Protein AF-X0Y7B9-F1 (afdb_monomer)

Structure (mmCIF, N/CA/C/O backbone):
data_AF-X0Y7B9-F1
#
_entry.id   AF-X0Y7B9-F1
#
loop_
_atom_site.group_PDB
_atom_site.id
_atom_site.type_symbol
_atom_site.label_atom_id
_atom_site.label_alt_id
_atom_site.label_comp_id
_atom_site.label_asym_id
_atom_site.label_entity_id
_atom_site.label_seq_id
_atom_site.pdbx_PDB_ins_code
_atom_site.Cartn_x
_atom_site.Cartn_y
_atom_site.Cartn_z
_atom_site.occupancy
_atom_site.B_iso_or_equiv
_atom_site.auth_seq_id
_atom_site.auth_comp_id
_atom_site.auth_asym_id
_atom_site.auth_atom_id
_atom_site.pdbx_PDB_model_num
ATOM 1 N N . TYR A 1 1 ? -4.304 9.173 -13.950 1.00 65.75 1 TYR A N 1
ATOM 2 C CA . TYR A 1 1 ? -4.713 8.888 -15.333 1.00 65.75 1 TYR A CA 1
ATOM 3 C C . TYR A 1 1 ? -3.465 8.903 -16.187 1.00 65.75 1 TYR A C 1
ATOM 5 O O . TYR A 1 1 ? -2.589 9.720 -15.920 1.00 65.75 1 TYR A O 1
ATOM 13 N N . VAL A 1 2 ? -3.392 8.017 -17.169 1.00 64.75 2 VAL A N 1
ATOM 14 C CA . VAL A 1 2 ? -2.284 7.912 -18.114 1.00 64.75 2 VAL A CA 1
ATOM 15 C C . VAL A 1 2 ? -2.731 8.482 -19.460 1.00 64.75 2 VAL A C 1
ATOM 17 O O . VAL A 1 2 ? -3.909 8.378 -19.825 1.00 64.75 2 VAL A O 1
ATOM 20 N N . LYS A 1 3 ? -1.808 9.127 -20.176 1.00 64.69 3 LYS A N 1
ATOM 21 C CA . LYS A 1 3 ? -2.049 9.657 -21.522 1.00 64.69 3 LYS A CA 1
ATOM 22 C C . LYS A 1 3 ? -1.459 8.696 -22.552 1.00 64.69 3 LYS A C 1
ATOM 24 O O . LYS A 1 3 ? -0.249 8.491 -22.565 1.00 64.69 3 LYS A O 1
ATOM 29 N N . LEU A 1 4 ? -2.310 8.171 -23.429 1.00 67.62 4 LEU A N 1
ATOM 30 C CA . LEU A 1 4 ? -1.895 7.398 -24.600 1.00 67.62 4 LEU A CA 1
ATOM 31 C C . LEU A 1 4 ? -2.177 8.247 -25.839 1.00 67.62 4 LEU A C 1
ATOM 33 O O . LEU A 1 4 ? -3.322 8.660 -26.033 1.00 67.62 4 LEU A O 1
ATOM 37 N N . GLN A 1 5 ? -1.141 8.553 -26.628 1.00 67.62 5 GLN A N 1
ATOM 38 C CA . GLN A 1 5 ? -1.255 9.362 -27.856 1.00 67.62 5 GLN A CA 1
ATOM 39 C C . GLN A 1 5 ? -2.133 10.628 -27.692 1.00 67.62 5 GLN A C 1
ATOM 41 O O . GLN A 1 5 ? -3.019 10.917 -28.490 1.00 67.62 5 GLN A O 1
ATOM 46 N N . GLY A 1 6 ? -1.960 11.360 -26.586 1.00 63.22 6 GLY A N 1
ATOM 47 C CA . GLY A 1 6 ? -2.694 12.606 -26.315 1.00 63.22 6 GLY A CA 1
ATOM 48 C C . GLY A 1 6 ? -4.126 12.445 -25.7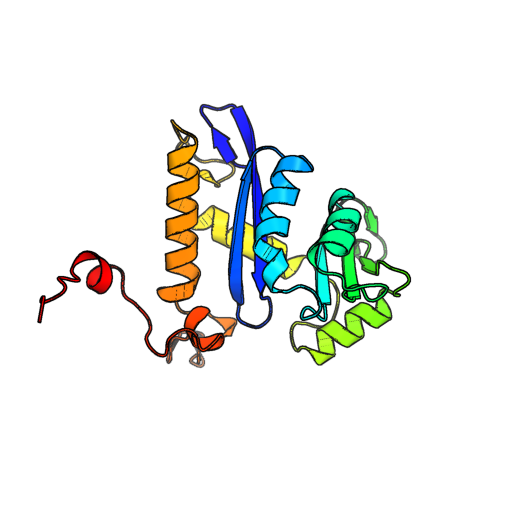78 1.00 63.22 6 GLY A C 1
ATOM 49 O O . GLY A 1 6 ? -4.682 13.415 -25.265 1.00 63.22 6 GLY A O 1
ATOM 50 N N . LYS A 1 7 ? -4.712 11.240 -25.780 1.00 63.47 7 LYS A N 1
ATOM 51 C CA . LYS A 1 7 ? -6.043 10.979 -25.200 1.00 63.47 7 LYS A CA 1
ATOM 52 C C . LYS A 1 7 ? -5.922 10.505 -23.742 1.00 63.47 7 LYS A C 1
ATOM 54 O O . LYS A 1 7 ? -5.113 9.634 -23.412 1.00 63.47 7 LYS A O 1
ATOM 59 N N . LYS A 1 8 ? -6.742 11.069 -22.842 1.00 62.84 8 LYS A N 1
ATOM 60 C CA . LYS A 1 8 ? -6.904 10.560 -21.465 1.00 62.84 8 LYS A CA 1
ATOM 61 C C . LYS A 1 8 ? -7.774 9.307 -21.526 1.00 62.84 8 LYS A C 1
ATOM 63 O O . LYS A 1 8 ? -8.983 9.434 -21.677 1.00 62.84 8 LYS A O 1
ATOM 68 N N . LYS A 1 9 ? -7.175 8.121 -21.442 1.00 65.81 9 LYS A N 1
ATOM 69 C CA . LYS A 1 9 ? -7.927 6.864 -21.610 1.00 65.81 9 LYS A CA 1
ATOM 70 C C . LYS A 1 9 ? -7.819 5.888 -20.443 1.00 65.81 9 LYS A C 1
ATOM 72 O O . LYS A 1 9 ? -8.704 5.057 -20.291 1.00 65.81 9 LYS A O 1
ATOM 77 N N . PHE A 1 10 ? -6.793 6.008 -19.597 1.00 70.69 10 PHE A N 1
ATOM 78 C CA . PHE A 1 10 ? -6.485 4.952 -18.631 1.00 70.69 10 PHE A CA 1
ATOM 79 C C . PHE A 1 10 ? -6.223 5.473 -17.217 1.00 70.69 10 PHE A C 1
ATOM 81 O O . PHE A 1 10 ? -5.761 6.597 -17.006 1.00 70.69 10 PHE A O 1
ATOM 88 N N . TYR A 1 11 ? -6.521 4.637 -16.236 1.00 75.62 11 TYR A N 1
ATOM 89 C CA . TYR A 1 11 ? -6.337 4.817 -14.806 1.00 75.62 11 TYR A CA 1
ATOM 90 C C . TYR A 1 11 ? -5.533 3.633 -14.273 1.00 75.62 11 TYR A C 1
ATOM 92 O O . TYR A 1 11 ? -5.611 2.539 -14.819 1.00 75.62 11 TYR A O 1
ATOM 100 N N . GLY A 1 12 ? -4.736 3.879 -13.235 1.00 83.06 12 GLY A N 1
ATOM 101 C CA . GLY A 1 12 ? -4.031 2.831 -12.508 1.00 83.06 12 GLY A CA 1
ATOM 102 C C . GLY A 1 12 ? -4.746 2.577 -11.191 1.00 83.06 12 GLY A C 1
ATOM 103 O O . GLY A 1 12 ? -4.935 3.516 -10.415 1.00 83.06 12 GLY A O 1
ATOM 104 N N . TRP A 1 13 ? -5.137 1.333 -10.958 1.00 90.00 13 TRP A N 1
ATOM 105 C CA . TRP A 1 13 ? -5.590 0.829 -9.670 1.00 90.00 13 TRP A CA 1
ATOM 106 C C . TRP A 1 13 ? -4.415 0.138 -8.992 1.00 90.00 13 TRP A C 1
ATOM 108 O O . TRP A 1 13 ? -3.703 -0.633 -9.631 1.00 90.00 13 TRP A O 1
ATOM 118 N N . ILE A 1 14 ? -4.191 0.432 -7.714 1.00 92.56 14 ILE A N 1
ATOM 119 C CA . ILE A 1 14 ? -3.032 -0.065 -6.970 1.00 92.56 14 ILE A CA 1
ATOM 120 C C . ILE A 1 14 ? -3.507 -0.621 -5.636 1.00 92.56 14 ILE A C 1
ATOM 122 O O . ILE A 1 14 ? -4.262 0.036 -4.919 1.00 92.56 14 ILE A O 1
ATOM 126 N N . ALA A 1 15 ? -3.023 -1.813 -5.301 1.00 95.19 15 ALA A N 1
ATOM 127 C CA . ALA A 1 15 ? -3.115 -2.378 -3.967 1.00 95.19 15 ALA A CA 1
ATOM 128 C C . ALA A 1 15 ? -1.786 -2.162 -3.241 1.00 95.19 15 ALA A C 1
ATOM 130 O O . ALA A 1 15 ? -0.719 -2.438 -3.788 1.00 95.19 15 ALA A O 1
ATOM 131 N N . TYR A 1 16 ? -1.844 -1.660 -2.012 1.00 95.25 16 TYR A N 1
ATOM 132 C CA . TYR A 1 16 ? -0.663 -1.220 -1.277 1.00 95.25 16 TYR A CA 1
ATOM 133 C C . TYR A 1 16 ? -0.756 -1.618 0.195 1.00 95.25 16 TYR A C 1
ATOM 135 O O . TYR A 1 16 ? -1.752 -1.322 0.855 1.00 95.25 16 TYR A O 1
ATOM 143 N N . ASP A 1 17 ? 0.293 -2.255 0.709 1.00 94.62 17 ASP A N 1
ATOM 144 C CA . ASP A 1 17 ? 0.483 -2.488 2.135 1.00 94.62 17 ASP A CA 1
ATOM 145 C C . ASP A 1 17 ? 1.049 -1.221 2.777 1.00 94.62 17 ASP A C 1
ATOM 147 O O . ASP A 1 17 ? 2.215 -0.858 2.609 1.00 94.62 17 ASP A O 1
ATOM 151 N N . SER A 1 18 ? 0.207 -0.535 3.540 1.00 92.25 18 SER A N 1
ATOM 152 C CA . SER A 1 18 ? 0.568 0.713 4.197 1.00 92.25 18 SER A CA 1
ATOM 153 C C . SER A 1 18 ? 1.567 0.547 5.338 1.00 92.25 18 SER A C 1
ATOM 155 O O . SER A 1 18 ? 2.272 1.515 5.636 1.00 92.25 18 SER A O 1
ATOM 157 N N . LYS A 1 19 ? 1.660 -0.633 5.960 1.00 92.31 19 LYS A N 1
ATOM 158 C CA . LYS A 1 19 ? 2.597 -0.901 7.053 1.00 92.31 19 LYS A CA 1
ATOM 159 C C . LYS A 1 19 ? 3.997 -1.129 6.495 1.00 92.31 19 LYS A C 1
ATOM 161 O O . LYS A 1 19 ? 4.905 -0.364 6.805 1.00 92.31 19 LYS A O 1
ATOM 166 N N . ASN A 1 20 ? 4.134 -2.105 5.601 1.00 94.94 20 ASN A N 1
ATOM 167 C CA . ASN A 1 20 ? 5.426 -2.492 5.020 1.00 94.94 20 ASN A CA 1
ATOM 168 C C . ASN A 1 20 ? 5.814 -1.677 3.781 1.00 94.94 20 ASN A C 1
ATOM 170 O O . ASN A 1 20 ? 6.842 -1.923 3.163 1.00 94.94 20 ASN A O 1
ATOM 174 N N . LYS A 1 21 ? 4.981 -0.708 3.393 1.00 94.75 21 LYS A N 1
ATOM 175 C CA . LYS A 1 21 ? 5.179 0.173 2.233 1.00 94.75 21 LYS A CA 1
ATOM 176 C C . LYS A 1 21 ? 5.304 -0.570 0.901 1.00 94.75 21 LYS A C 1
ATOM 178 O O . LYS A 1 21 ? 5.843 -0.019 -0.060 1.00 94.75 21 LYS A O 1
ATOM 183 N N . PHE A 1 22 ? 4.798 -1.797 0.852 1.00 96.25 22 PHE A N 1
ATOM 184 C CA . PHE A 1 22 ? 4.926 -2.715 -0.268 1.00 96.25 22 PHE A CA 1
ATOM 185 C C . PHE A 1 22 ? 3.778 -2.495 -1.244 1.00 96.25 22 PHE A C 1
ATOM 187 O O . PHE A 1 22 ? 2.606 -2.518 -0.862 1.00 96.25 22 PHE A O 1
ATOM 194 N N . ILE A 1 23 ? 4.091 -2.280 -2.517 1.00 96.31 23 ILE A N 1
ATOM 195 C CA . ILE A 1 23 ? 3.053 -2.310 -3.544 1.00 96.31 23 ILE A CA 1
ATOM 196 C C . ILE A 1 23 ? 2.736 -3.790 -3.758 1.00 96.31 23 ILE A C 1
ATOM 198 O O . ILE A 1 23 ? 3.638 -4.566 -4.036 1.00 96.31 23 ILE A O 1
ATOM 202 N N . ILE A 1 24 ? 1.482 -4.200 -3.578 1.00 96.31 24 ILE A N 1
ATOM 203 C CA . ILE A 1 24 ? 1.070 -5.612 -3.648 1.00 96.31 24 ILE A CA 1
ATOM 204 C C . ILE A 1 24 ? 0.801 -6.019 -5.092 1.00 96.31 24 ILE A C 1
ATOM 206 O O . ILE A 1 24 ? 1.187 -7.106 -5.514 1.00 96.31 24 ILE A O 1
ATOM 210 N N . ASP A 1 25 ? 0.077 -5.167 -5.814 1.00 95.25 25 ASP A N 1
ATOM 211 C CA . ASP A 1 25 ? -0.291 -5.385 -7.207 1.00 95.25 25 ASP A CA 1
ATOM 212 C C . ASP A 1 25 ? -0.817 -4.088 -7.829 1.00 95.25 25 ASP A C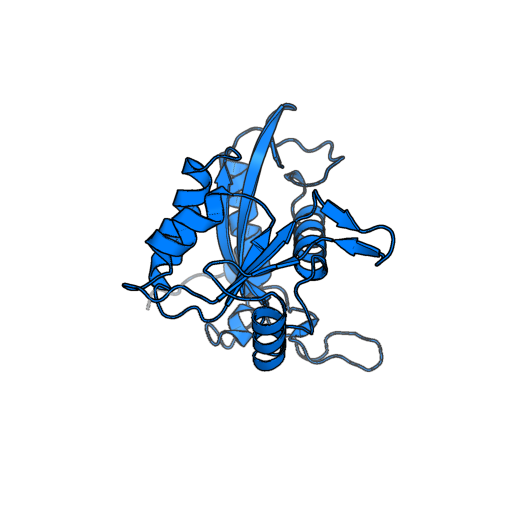 1
ATOM 214 O O . ASP A 1 25 ? -1.167 -3.134 -7.120 1.00 95.25 25 ASP A O 1
ATOM 218 N N . PHE A 1 26 ? -0.920 -4.069 -9.155 1.00 93.12 26 PHE A N 1
ATOM 219 C CA . PHE A 1 26 ? -1.549 -2.988 -9.895 1.00 93.12 26 PHE A CA 1
ATOM 220 C C . PHE A 1 26 ? -2.257 -3.499 -11.156 1.00 93.12 26 PHE A C 1
ATOM 222 O O . PHE A 1 26 ? -1.951 -4.559 -11.708 1.00 93.12 26 PHE A O 1
ATOM 229 N N . VAL A 1 27 ? -3.214 -2.704 -11.628 1.00 92.31 27 VAL A N 1
ATOM 230 C CA . VAL A 1 27 ? -3.853 -2.867 -12.937 1.00 92.31 27 VAL A CA 1
ATOM 231 C C . VAL A 1 27 ? -3.995 -1.493 -13.572 1.00 92.31 27 VAL A C 1
ATOM 233 O O . VAL A 1 27 ? -4.408 -0.537 -12.915 1.00 92.31 27 VAL A O 1
ATOM 236 N N . ILE A 1 28 ? -3.655 -1.386 -14.853 1.00 88.50 28 ILE A N 1
ATOM 237 C CA . ILE A 1 28 ? -3.902 -0.190 -15.657 1.00 88.50 28 ILE A CA 1
ATOM 238 C C . ILE A 1 28 ? -5.035 -0.524 -16.618 1.00 88.50 28 ILE A C 1
ATOM 240 O O . ILE A 1 28 ? -5.038 -1.589 -17.220 1.00 88.50 28 ILE A O 1
ATOM 244 N N . GLY A 1 29 ? -5.994 0.377 -16.776 1.00 87.00 29 GLY A N 1
ATOM 245 C CA . GLY A 1 29 ? -7.106 0.175 -17.698 1.00 87.00 29 GLY A CA 1
ATOM 246 C C . GLY A 1 29 ? -8.098 1.322 -17.637 1.00 87.00 29 GLY A C 1
ATOM 247 O O . GLY A 1 29 ? -7.789 2.398 -17.122 1.00 87.00 29 GLY A O 1
ATOM 248 N N . VAL A 1 30 ? -9.286 1.136 -18.195 1.00 86.00 30 VAL A N 1
ATOM 249 C CA . VAL A 1 30 ? -10.341 2.153 -18.114 1.00 86.00 30 VAL A CA 1
ATOM 250 C C . VAL A 1 30 ? -10.809 2.264 -16.655 1.00 86.00 30 VAL A C 1
ATOM 252 O O . VAL A 1 30 ? -10.689 1.330 -15.864 1.00 86.00 30 VAL A O 1
ATOM 255 N N . ARG A 1 31 ? -11.324 3.427 -16.238 1.00 86.56 31 ARG A N 1
ATOM 256 C CA . ARG A 1 31 ? -11.923 3.563 -14.899 1.00 86.56 31 ARG A CA 1
ATOM 257 C C . ARG A 1 31 ? -13.323 2.962 -14.888 1.00 86.56 31 ARG A C 1
ATOM 259 O O . ARG A 1 31 ? -14.307 3.696 -14.914 1.00 86.56 31 ARG A O 1
ATOM 266 N N . ASN A 1 32 ? -13.387 1.642 -14.874 1.00 90.06 32 ASN A N 1
ATOM 267 C CA . ASN A 1 32 ? -14.617 0.875 -14.790 1.00 90.06 32 ASN A CA 1
ATOM 268 C C . ASN A 1 32 ? -14.454 -0.312 -13.831 1.00 90.06 32 ASN A C 1
ATOM 270 O O . ASN A 1 32 ? -13.354 -0.611 -13.356 1.00 90.06 32 ASN A O 1
ATOM 274 N N . ASP A 1 33 ? -15.575 -0.972 -13.558 1.00 93.81 33 ASP A N 1
ATOM 275 C CA . ASP A 1 33 ? -15.627 -2.113 -12.654 1.00 93.81 33 ASP A CA 1
ATOM 276 C C . ASP A 1 33 ? -14.867 -3.326 -13.201 1.00 93.81 33 ASP A C 1
ATOM 278 O O . ASP A 1 33 ? -14.211 -4.004 -12.423 1.00 93.81 33 ASP A O 1
ATOM 282 N N . GLU A 1 34 ? -14.883 -3.564 -14.514 1.00 9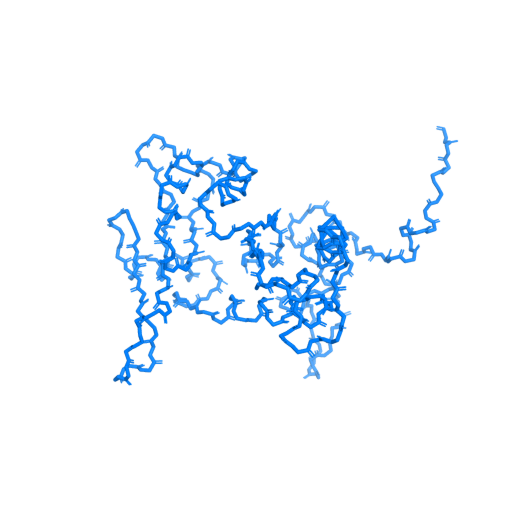3.38 34 GLU A N 1
ATOM 283 C CA . GLU A 1 34 ? -14.151 -4.672 -15.152 1.00 93.38 34 GLU A CA 1
ATOM 284 C C . GLU A 1 34 ? -12.643 -4.587 -14.877 1.00 93.38 34 GLU A C 1
ATOM 286 O O . GLU A 1 34 ? -12.018 -5.551 -14.439 1.00 93.38 34 GLU A O 1
ATOM 291 N N . THR A 1 35 ? -12.052 -3.403 -15.066 1.00 92.19 35 THR A N 1
ATOM 292 C CA . THR A 1 35 ? -10.627 -3.179 -14.782 1.00 92.19 35 THR A CA 1
ATOM 293 C C . THR A 1 35 ? -10.343 -3.311 -13.285 1.00 92.19 35 THR A C 1
ATOM 295 O O . THR A 1 35 ? -9.312 -3.851 -12.883 1.00 92.19 35 THR A O 1
ATOM 298 N N . LEU A 1 36 ? -11.244 -2.814 -12.432 1.00 93.81 36 LEU A N 1
ATOM 299 C CA . LEU A 1 36 ? -11.078 -2.922 -10.986 1.00 93.81 36 LEU A CA 1
ATOM 300 C C . LEU A 1 36 ? -11.158 -4.382 -10.513 1.00 93.81 36 LEU A C 1
ATOM 302 O O . LEU A 1 36 ? -10.392 -4.788 -9.639 1.00 93.81 36 LEU A O 1
ATOM 306 N N . GLU A 1 37 ? -12.044 -5.181 -11.103 1.00 96.31 37 GLU A N 1
ATOM 307 C CA . GLU A 1 37 ? -12.203 -6.596 -10.785 1.00 96.31 37 GLU A CA 1
ATOM 308 C C . GLU A 1 37 ? -10.917 -7.382 -11.026 1.00 96.31 37 GLU A C 1
ATOM 310 O O . GLU A 1 37 ? -10.529 -8.184 -10.178 1.00 96.31 37 GLU A O 1
ATOM 315 N N . GLN A 1 38 ? -10.199 -7.093 -12.117 1.00 96.25 38 GLN A N 1
ATOM 316 C CA . GLN A 1 38 ? -8.904 -7.717 -12.400 1.00 96.25 38 GLN A CA 1
ATOM 317 C C . GLN A 1 38 ? -7.915 -7.546 -11.240 1.00 96.25 38 GLN A C 1
ATOM 319 O O . GLN A 1 38 ? -7.189 -8.484 -10.912 1.00 96.25 38 GLN A O 1
ATOM 324 N N . LEU A 1 39 ? -7.906 -6.385 -10.570 1.00 95.94 39 LEU A N 1
ATOM 325 C CA . LEU A 1 39 ? -7.076 -6.186 -9.381 1.00 95.94 39 LEU A CA 1
ATOM 326 C C . LEU A 1 39 ? -7.548 -7.095 -8.237 1.00 95.94 39 LEU A C 1
ATOM 328 O O . LEU A 1 39 ? -6.739 -7.771 -7.605 1.00 95.94 39 LEU A O 1
ATOM 332 N N . PHE A 1 40 ? -8.854 -7.156 -7.978 1.00 96.81 40 PHE A N 1
ATOM 333 C CA . PHE A 1 40 ? -9.406 -7.964 -6.888 1.00 96.81 40 PHE A CA 1
ATOM 334 C C . PHE A 1 40 ? -9.283 -9.477 -7.101 1.00 96.81 40 PHE A C 1
ATOM 336 O O . PHE A 1 40 ? -9.073 -10.197 -6.121 1.00 96.81 40 PHE A O 1
ATOM 343 N N . ILE A 1 41 ? -9.313 -9.959 -8.347 1.00 97.25 41 ILE A N 1
ATOM 344 C CA . ILE A 1 41 ? -8.999 -11.353 -8.689 1.00 97.25 41 ILE A CA 1
ATOM 345 C C . ILE A 1 41 ? -7.603 -11.712 -8.170 1.00 97.25 41 ILE A C 1
ATOM 347 O O . ILE A 1 41 ? -7.449 -12.716 -7.471 1.00 97.25 41 ILE A O 1
ATOM 351 N N . LYS A 1 42 ? -6.600 -10.858 -8.414 1.00 96.25 42 LYS A N 1
ATOM 352 C CA . LYS A 1 42 ? -5.233 -11.064 -7.907 1.00 96.25 42 LYS A CA 1
ATOM 353 C C . LYS A 1 42 ? -5.159 -10.982 -6.378 1.00 96.25 42 LYS A C 1
ATOM 355 O O . LYS A 1 42 ? -4.405 -11.718 -5.740 1.00 96.25 42 LYS A O 1
ATOM 360 N N . LEU A 1 43 ? -5.978 -10.129 -5.758 1.00 96.81 43 LEU A N 1
ATOM 361 C CA . LEU A 1 43 ? -6.042 -9.986 -4.299 1.00 96.81 43 LEU A CA 1
ATOM 362 C C . LEU A 1 43 ? -6.805 -11.113 -3.586 1.00 96.81 43 LEU A C 1
ATOM 364 O O . LEU A 1 43 ? -6.715 -11.213 -2.361 1.00 96.81 43 LEU A O 1
ATOM 368 N N . LYS A 1 44 ? -7.490 -12.006 -4.312 1.00 96.00 44 LYS A N 1
ATOM 369 C CA . LYS A 1 44 ? -8.231 -13.149 -3.747 1.00 96.00 44 LYS A CA 1
ATOM 370 C C . LYS A 1 44 ? -7.377 -14.022 -2.818 1.00 96.00 44 LYS A C 1
ATOM 372 O O . LYS A 1 44 ? -7.898 -14.598 -1.867 1.00 96.00 44 LYS A O 1
ATOM 377 N N . ARG A 1 45 ? -6.056 -14.078 -3.020 1.00 95.19 45 ARG A N 1
ATOM 378 C CA . ARG A 1 45 ? -5.109 -14.786 -2.131 1.00 95.19 45 ARG A CA 1
ATOM 379 C C . ARG A 1 45 ? -5.097 -14.281 -0.677 1.00 95.19 45 ARG A C 1
ATOM 381 O O . ARG A 1 45 ? -4.684 -15.012 0.225 1.00 95.19 45 ARG A O 1
ATOM 388 N N . PHE A 1 46 ? -5.579 -13.060 -0.434 1.00 94.69 46 PHE A N 1
ATOM 389 C CA . PHE A 1 46 ? -5.692 -12.449 0.896 1.00 94.69 46 PHE A CA 1
ATOM 390 C C . PHE A 1 46 ? -7.075 -12.622 1.537 1.00 94.69 46 PHE A C 1
ATOM 392 O O . PHE A 1 46 ? -7.332 -12.087 2.619 1.00 94.69 46 PHE A O 1
ATOM 399 N N . ARG A 1 47 ? -7.981 -13.365 0.897 1.00 95.38 47 ARG A N 1
ATOM 400 C CA . ARG A 1 47 ? -9.345 -13.581 1.378 1.00 95.38 47 ARG A CA 1
ATOM 401 C C . ARG A 1 47 ? -9.366 -14.059 2.834 1.00 95.38 47 ARG A C 1
ATOM 403 O O . ARG A 1 47 ? -8.706 -15.031 3.188 1.00 95.38 47 ARG A O 1
ATOM 410 N N . GLY A 1 48 ? -10.109 -13.344 3.681 1.00 92.94 48 GLY A N 1
ATOM 411 C CA . GLY A 1 48 ? -10.237 -13.604 5.121 1.00 92.94 48 GLY A CA 1
ATOM 412 C C . GLY A 1 48 ? -9.013 -13.293 5.982 1.00 92.94 48 GLY A C 1
ATOM 413 O O . GLY A 1 48 ? -9.105 -13.402 7.200 1.00 92.94 48 GLY A O 1
ATOM 414 N N . LYS A 1 49 ? -7.891 -12.893 5.376 1.00 93.25 49 LYS A N 1
ATOM 415 C CA . LYS A 1 49 ? -6.642 -12.547 6.074 1.00 93.25 49 LYS A CA 1
ATOM 416 C C . LYS A 1 49 ? -6.494 -11.039 6.283 1.00 93.25 49 LYS A C 1
ATOM 418 O O . LYS A 1 49 ? -5.705 -10.601 7.114 1.00 93.25 49 LYS A O 1
ATOM 423 N N . VAL A 1 50 ? -7.252 -10.231 5.538 1.00 93.38 50 VAL A N 1
ATOM 424 C CA . VAL A 1 50 ? -7.196 -8.767 5.627 1.00 93.38 50 VAL A CA 1
ATOM 425 C C . VAL A 1 50 ? -8.043 -8.269 6.797 1.00 93.38 50 VAL A C 1
ATOM 427 O O . VAL A 1 50 ? -9.258 -8.453 6.815 1.00 93.38 50 VAL A O 1
ATOM 430 N N . LYS A 1 51 ? -7.411 -7.591 7.763 1.00 93.69 51 LYS A N 1
ATOM 431 C CA . LYS A 1 51 ? -8.110 -6.946 8.890 1.00 93.69 51 LYS A CA 1
ATOM 432 C C . LYS A 1 51 ? -8.766 -5.624 8.476 1.00 93.69 51 LYS A C 1
ATOM 434 O O . LYS A 1 51 ? -9.916 -5.372 8.835 1.00 93.69 51 LYS A O 1
ATOM 439 N N . LEU A 1 52 ? -8.030 -4.798 7.729 1.00 95.19 52 LEU A N 1
ATOM 440 C CA . LEU A 1 52 ? -8.402 -3.434 7.356 1.00 95.19 52 LEU A CA 1
ATOM 441 C C . LEU A 1 52 ? -8.179 -3.196 5.857 1.00 95.19 52 LEU A C 1
ATOM 443 O O . LEU A 1 52 ? -7.108 -3.500 5.341 1.00 95.19 52 LEU A O 1
ATOM 447 N N . VAL A 1 53 ? -9.159 -2.591 5.189 1.00 95.56 53 VAL A N 1
ATOM 448 C CA . VAL A 1 53 ? -9.031 -2.051 3.830 1.00 95.56 53 VAL A CA 1
ATOM 449 C C . VAL A 1 53 ? -9.320 -0.551 3.873 1.00 95.56 53 VAL A C 1
ATOM 451 O O . VAL A 1 53 ? -10.291 -0.122 4.490 1.00 95.56 53 VAL A O 1
ATOM 454 N N . LEU A 1 54 ? -8.488 0.257 3.219 1.00 94.38 54 LEU A N 1
ATOM 455 C CA . LEU A 1 54 ? -8.718 1.693 3.054 1.00 94.38 54 LEU A CA 1
ATOM 456 C C . LEU A 1 54 ? -8.897 1.997 1.568 1.00 94.38 54 LEU A C 1
ATOM 458 O O . LEU A 1 54 ? -8.049 1.624 0.759 1.00 94.38 54 LEU A O 1
ATOM 462 N N . ILE A 1 55 ? -9.992 2.664 1.217 1.00 93.19 55 ILE A N 1
ATOM 463 C CA . ILE A 1 55 ? -10.362 2.976 -0.169 1.00 93.19 55 ILE A CA 1
ATOM 464 C C . ILE A 1 55 ? -10.772 4.438 -0.327 1.00 93.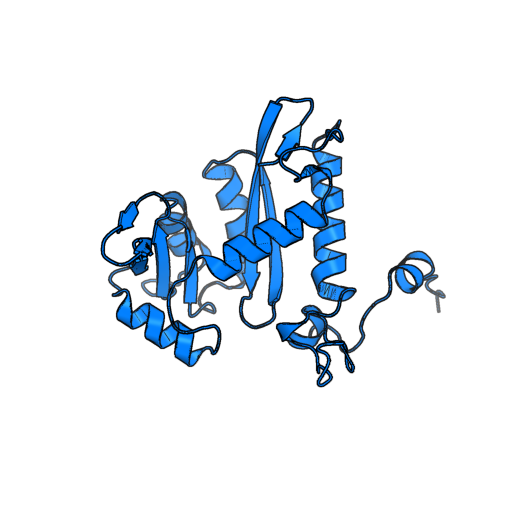19 55 ILE A C 1
ATOM 466 O O . ILE A 1 55 ? -11.100 5.127 0.644 1.00 93.19 55 ILE A O 1
ATOM 470 N N . ASP A 1 56 ? -10.777 4.911 -1.573 1.00 88.25 56 ASP A N 1
ATOM 471 C CA . ASP A 1 56 ? -11.469 6.151 -1.912 1.00 88.25 56 ASP A CA 1
ATOM 472 C C . ASP A 1 56 ? -12.986 5.927 -2.074 1.00 88.25 56 ASP A C 1
ATOM 474 O O . ASP A 1 56 ? -13.494 4.815 -1.939 1.00 88.25 56 ASP A O 1
ATOM 478 N N . GLY A 1 57 ? -13.724 7.009 -2.326 1.00 86.88 57 GLY A N 1
ATOM 479 C CA . GLY A 1 57 ? -15.183 6.997 -2.452 1.00 86.88 57 GLY A CA 1
ATOM 480 C C . GLY A 1 57 ? -15.760 6.328 -3.709 1.00 86.88 57 GLY A C 1
ATOM 481 O O . GLY A 1 57 ? -16.929 6.569 -4.005 1.00 86.88 57 GLY A O 1
ATOM 482 N N . TYR A 1 58 ? -14.997 5.551 -4.485 1.00 89.50 58 TYR A N 1
ATOM 483 C CA . TYR A 1 58 ? -15.536 4.813 -5.629 1.00 89.50 58 TYR A CA 1
ATOM 484 C C . TYR A 1 58 ? -16.452 3.661 -5.182 1.00 89.50 58 TYR A C 1
ATOM 486 O O . TYR A 1 58 ? -16.040 2.745 -4.474 1.00 89.50 58 TYR A O 1
ATOM 494 N N . GLN A 1 59 ? -17.708 3.686 -5.630 1.00 87.50 59 GLN A N 1
ATOM 495 C CA . GLN A 1 59 ? -18.748 2.756 -5.170 1.00 87.50 59 GLN A CA 1
ATOM 496 C C . GLN A 1 59 ? -18.471 1.289 -5.542 1.00 87.50 59 GLN A C 1
ATOM 498 O O . GLN A 1 59 ? -18.823 0.390 -4.780 1.00 87.50 59 GLN A O 1
ATOM 503 N N . GLY A 1 60 ? -17.779 1.036 -6.660 1.00 90.38 60 GLY A N 1
ATOM 504 C CA . GLY A 1 60 ? -17.456 -0.319 -7.122 1.00 90.38 60 GLY A CA 1
ATOM 505 C C . GLY A 1 60 ? -16.582 -1.125 -6.151 1.00 90.38 60 GLY A C 1
ATOM 506 O O . GLY A 1 60 ? -16.592 -2.352 -6.187 1.00 90.38 60 GLY A O 1
ATOM 507 N N . TYR A 1 61 ? -15.869 -0.479 -5.222 1.00 93.88 61 TYR A N 1
ATOM 508 C CA . TYR A 1 61 ? -15.060 -1.197 -4.235 1.00 93.88 61 TYR A CA 1
ATOM 509 C C . TYR A 1 61 ? -15.885 -2.100 -3.317 1.00 93.88 61 TYR A C 1
ATOM 511 O O . TYR A 1 61 ? -15.416 -3.175 -2.946 1.00 93.88 61 TYR A O 1
ATOM 519 N N . GLU A 1 62 ? -17.099 -1.690 -2.943 1.00 93.94 62 GLU A N 1
ATOM 520 C CA . GLU A 1 62 ? -17.880 -2.405 -1.932 1.00 93.94 62 GLU A CA 1
ATOM 521 C C . GLU A 1 62 ? -18.202 -3.839 -2.372 1.00 93.94 62 GLU A C 1
ATOM 523 O O . GLU A 1 62 ? -17.956 -4.795 -1.624 1.00 93.94 62 GLU A O 1
ATOM 528 N N . LYS A 1 63 ? -18.677 -4.000 -3.617 1.00 94.75 63 LYS A N 1
ATOM 529 C CA . LYS A 1 63 ? -18.992 -5.319 -4.180 1.00 94.75 63 LYS A CA 1
ATOM 530 C C . LYS A 1 63 ? -17.746 -6.203 -4.251 1.00 94.75 63 LYS A C 1
ATOM 532 O O . LYS A 1 63 ? -17.789 -7.354 -3.825 1.00 94.75 63 LYS A O 1
ATOM 537 N N . PHE A 1 64 ? -16.609 -5.663 -4.691 1.00 96.12 64 PHE A N 1
ATOM 538 C CA . PHE A 1 64 ? -15.400 -6.461 -4.882 1.00 96.12 64 PHE A CA 1
ATOM 539 C C . PHE A 1 64 ? -14.709 -6.833 -3.571 1.00 96.12 64 PHE A C 1
ATOM 541 O O . PHE A 1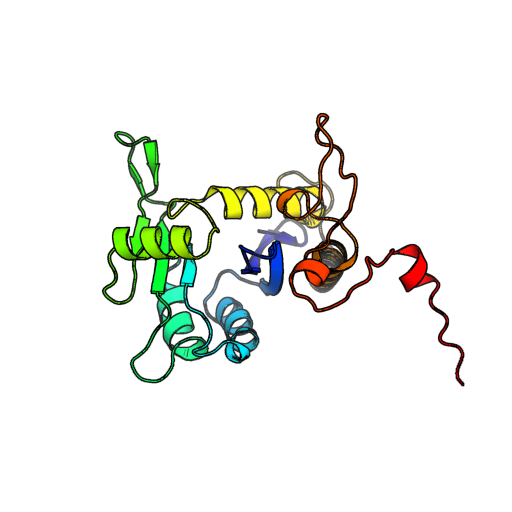 64 ? -14.262 -7.969 -3.420 1.00 96.12 64 PHE A O 1
ATOM 548 N N . ILE A 1 65 ? -14.694 -5.942 -2.577 1.00 96.19 65 ILE A N 1
ATOM 549 C CA . ILE A 1 65 ? -14.213 -6.280 -1.232 1.00 96.19 65 ILE A CA 1
ATOM 550 C C . ILE A 1 65 ? -15.048 -7.428 -0.653 1.00 96.19 65 ILE A C 1
ATOM 552 O O . ILE A 1 65 ? -14.492 -8.379 -0.097 1.00 96.19 65 ILE A O 1
ATOM 556 N N . SER A 1 66 ? -16.373 -7.373 -0.820 1.00 94.38 66 SER A N 1
ATOM 557 C CA . SER A 1 66 ? -17.271 -8.430 -0.352 1.00 94.38 66 SER A CA 1
ATOM 558 C C . SER A 1 66 ? -16.999 -9.768 -1.053 1.00 94.38 66 SER A C 1
ATOM 560 O O . SER A 1 66 ? -16.880 -10.788 -0.375 1.00 94.38 66 SER A O 1
ATOM 562 N N . SER A 1 67 ? -16.862 -9.768 -2.382 1.00 94.50 67 SER A N 1
ATOM 563 C CA . SER A 1 67 ? -16.692 -10.988 -3.185 1.00 94.50 67 SER A CA 1
ATOM 564 C C . SER A 1 67 ? -15.306 -11.625 -3.053 1.00 94.50 67 SER A C 1
ATOM 566 O O . SER A 1 67 ? -15.195 -12.848 -2.945 1.00 94.50 67 SER A O 1
ATOM 568 N N . TYR A 1 68 ? -14.246 -10.812 -3.035 1.00 96.38 68 TYR A N 1
ATOM 569 C CA . TYR A 1 68 ? -12.869 -11.295 -3.162 1.00 96.38 68 TYR A CA 1
ATOM 570 C C . TYR A 1 68 ? -12.095 -11.330 -1.842 1.00 96.38 68 TYR A C 1
ATOM 572 O O . TYR A 1 68 ? -11.243 -12.200 -1.671 1.00 96.38 68 TYR A O 1
ATOM 580 N N . LEU A 1 69 ? -12.388 -10.430 -0.895 1.00 96.12 69 LEU A N 1
ATOM 581 C CA . LEU A 1 69 ? -11.658 -10.349 0.379 1.00 96.12 69 LEU A CA 1
ATOM 582 C C . LEU A 1 69 ? -12.455 -10.889 1.575 1.00 96.12 69 LEU A C 1
ATOM 584 O O . LEU A 1 69 ? -11.853 -11.346 2.547 1.00 96.12 69 LEU A O 1
ATOM 588 N N . GLY A 1 70 ? -13.789 -10.876 1.515 1.00 92.69 70 GLY A N 1
ATOM 589 C CA . GLY A 1 70 ? -14.659 -11.414 2.564 1.00 92.69 70 GLY A CA 1
ATOM 590 C C . GLY A 1 70 ? -14.754 -12.946 2.575 1.00 92.69 70 GLY A C 1
ATOM 591 O O . GLY A 1 70 ? -14.662 -13.597 1.535 1.00 92.69 70 GLY A O 1
ATOM 592 N N . ILE A 1 71 ? -14.991 -13.543 3.749 1.00 91.31 71 ILE A N 1
ATOM 593 C CA . ILE A 1 71 ? -15.314 -14.973 3.922 1.00 91.31 71 ILE A CA 1
ATOM 594 C C . ILE A 1 71 ? -16.671 -15.107 4.607 1.00 91.31 71 ILE A C 1
ATOM 596 O O . ILE A 1 71 ? -16.857 -14.628 5.727 1.00 91.31 71 ILE A O 1
ATOM 600 N N . LYS A 1 72 ? -17.602 -15.837 3.977 1.00 84.44 72 LYS A N 1
ATOM 601 C CA . LYS A 1 72 ? -18.974 -16.026 4.480 1.00 84.44 72 LYS A CA 1
ATOM 602 C C . LYS A 1 72 ? -19.598 -14.659 4.824 1.00 84.44 72 LYS A C 1
ATOM 604 O O . LYS A 1 72 ? -19.665 -13.784 3.969 1.00 84.44 72 LYS A O 1
ATOM 609 N N . ARG A 1 73 ? -20.006 -14.452 6.082 1.00 79.94 73 ARG A N 1
ATOM 610 C CA . ARG A 1 73 ? -20.562 -13.185 6.590 1.00 79.94 73 ARG A CA 1
ATOM 611 C C . ARG A 1 73 ? -19.503 -12.206 7.125 1.00 79.94 73 ARG A C 1
ATOM 613 O O . ARG A 1 73 ? -19.853 -11.095 7.508 1.00 79.94 73 ARG A O 1
ATOM 620 N N . LYS A 1 74 ? -18.221 -12.590 7.175 1.00 88.62 74 LYS A N 1
ATOM 621 C CA . LYS A 1 74 ? -17.132 -11.744 7.686 1.00 88.62 74 LYS A CA 1
ATOM 622 C C . LYS A 1 74 ? -16.466 -10.985 6.538 1.00 88.62 74 LYS A C 1
ATOM 624 O O . LYS A 1 74 ? -15.897 -11.587 5.630 1.00 88.62 74 LYS A O 1
ATOM 629 N N . LYS A 1 75 ? -16.518 -9.657 6.609 1.00 93.12 75 LYS A N 1
ATOM 630 C CA . LYS A 1 75 ? -15.863 -8.732 5.675 1.00 93.12 75 LYS A CA 1
ATOM 631 C C . LYS A 1 75 ? -14.731 -8.003 6.406 1.00 93.12 75 LYS A C 1
ATOM 633 O O . LYS A 1 75 ? -14.862 -7.793 7.617 1.00 93.12 75 LYS A O 1
ATOM 638 N N . PRO A 1 76 ? -13.642 -7.622 5.717 1.00 95.00 76 PRO A N 1
ATOM 639 C CA . PRO A 1 76 ? -12.621 -6.784 6.332 1.00 95.00 76 PRO A CA 1
ATOM 640 C C . PRO A 1 76 ? -13.245 -5.464 6.790 1.00 95.00 76 PRO A C 1
ATOM 642 O O . PRO A 1 76 ? -14.133 -4.916 6.124 1.00 95.00 76 PRO A O 1
ATOM 645 N N . VAL A 1 77 ? -12.769 -4.928 7.915 1.00 95.88 77 VAL A N 1
ATOM 646 C CA . VAL A 1 77 ? -13.158 -3.571 8.304 1.00 95.88 77 VAL A CA 1
ATOM 647 C C . VAL A 1 77 ? -12.675 -2.635 7.208 1.00 95.88 77 VAL A C 1
ATOM 649 O O . VAL A 1 77 ? -11.532 -2.728 6.775 1.00 95.88 77 VAL A O 1
ATOM 652 N N . THR A 1 78 ? -13.558 -1.779 6.706 1.00 96.12 78 THR A N 1
ATOM 653 C CA . THR A 1 78 ? -13.247 -0.957 5.537 1.00 96.12 78 THR A CA 1
ATOM 654 C C . THR A 1 78 ? -13.496 0.505 5.850 1.00 96.12 78 THR A C 1
ATOM 656 O O . THR A 1 78 ? -14.603 0.863 6.244 1.00 96.12 78 THR A O 1
ATOM 659 N N . GLY A 1 79 ? -12.461 1.326 5.689 1.00 94.88 79 GLY A N 1
ATOM 660 C CA . GLY A 1 79 ? -12.519 2.778 5.791 1.00 94.88 79 GLY A CA 1
ATOM 661 C C . GLY A 1 79 ? -12.576 3.426 4.420 1.00 94.88 79 GLY A C 1
ATOM 662 O O . GLY A 1 79 ? -11.827 3.051 3.519 1.00 94.88 79 GLY A O 1
ATOM 663 N N . VAL A 1 80 ? -13.438 4.423 4.277 1.00 93.56 80 VAL A N 1
ATOM 664 C CA . VAL A 1 80 ? -13.616 5.184 3.043 1.00 93.56 80 VAL A CA 1
ATOM 665 C C . VAL A 1 80 ? -13.245 6.627 3.289 1.00 93.56 80 VAL A C 1
ATOM 667 O O . VAL A 1 80 ? -13.668 7.226 4.281 1.00 93.56 80 VAL A O 1
ATOM 670 N N . ILE A 1 81 ? -12.517 7.203 2.337 1.00 90.31 81 ILE A N 1
ATOM 671 C CA . ILE A 1 81 ? -12.354 8.646 2.230 1.00 90.31 81 ILE A CA 1
ATOM 672 C C . ILE A 1 81 ? -13.042 9.180 0.978 1.00 90.31 81 ILE A C 1
ATOM 674 O O . ILE A 1 81 ? -12.669 8.875 -0.157 1.00 90.31 81 ILE A O 1
ATOM 678 N N . ASN A 1 82 ? -14.058 10.015 1.179 1.00 88.81 82 ASN A N 1
ATOM 679 C CA . ASN A 1 82 ? -14.802 10.610 0.085 1.00 88.81 82 ASN A CA 1
ATOM 680 C C . ASN A 1 82 ? -14.259 12.004 -0.253 1.00 88.81 82 ASN A C 1
ATOM 682 O O . ASN A 1 82 ? -14.641 13.016 0.335 1.00 88.81 82 ASN A O 1
ATOM 686 N N . LYS A 1 83 ? -13.390 12.046 -1.267 1.00 83.06 83 LYS A N 1
ATOM 687 C CA . LYS A 1 83 ? -12.770 13.280 -1.768 1.00 83.06 83 LYS A CA 1
ATOM 688 C C . LYS A 1 83 ? -13.752 14.258 -2.420 1.00 83.06 83 LYS A C 1
ATOM 690 O O . LYS A 1 83 ? -13.407 15.424 -2.567 1.00 83.06 83 LYS A O 1
ATOM 695 N N . SER A 1 84 ? -14.954 13.824 -2.811 1.00 84.25 84 SER A N 1
ATOM 696 C CA . SER A 1 84 ? -15.959 14.734 -3.378 1.00 84.25 84 SER A CA 1
ATOM 697 C C . SER A 1 84 ? -16.732 15.503 -2.306 1.00 84.25 84 SER A C 1
ATOM 699 O O . SER A 1 84 ? -17.455 16.441 -2.629 1.00 84.25 84 SER A O 1
ATOM 701 N N . ARG A 1 85 ? -16.589 15.127 -1.028 1.00 86.62 85 ARG A N 1
ATOM 702 C CA . ARG A 1 85 ? -17.260 15.771 0.103 1.00 86.62 85 ARG A CA 1
ATOM 703 C C . ARG A 1 85 ? -16.226 16.342 1.064 1.00 86.62 85 ARG A C 1
ATOM 705 O O . ARG A 1 85 ? -15.718 15.643 1.937 1.00 86.62 85 ARG A O 1
ATOM 712 N N . PHE A 1 86 ? -15.921 17.625 0.899 1.00 86.69 86 PHE A N 1
ATOM 713 C CA . PHE A 1 86 ? -15.040 18.367 1.797 1.00 86.69 86 PHE A CA 1
ATOM 714 C C . PHE A 1 86 ? -15.857 19.208 2.778 1.00 86.69 86 PHE A C 1
ATOM 716 O O . PHE A 1 86 ? -16.686 20.021 2.369 1.00 86.69 86 PHE A O 1
ATOM 723 N N . ASN A 1 87 ? -15.610 19.037 4.074 1.00 85.88 87 ASN A N 1
ATOM 724 C CA . ASN A 1 87 ? -16.223 19.859 5.104 1.00 85.88 87 ASN A CA 1
ATOM 725 C C . ASN A 1 87 ? -15.307 21.047 5.423 1.00 85.88 87 ASN A C 1
ATOM 727 O O . ASN A 1 87 ? -14.300 20.900 6.121 1.00 85.88 87 ASN A O 1
ATOM 731 N N . LYS A 1 88 ? -15.700 22.233 4.938 1.00 87.44 88 LYS A N 1
ATOM 732 C CA . LYS A 1 88 ? -14.969 23.495 5.132 1.00 87.44 88 LYS A CA 1
ATOM 733 C C . LYS A 1 88 ? -14.813 23.890 6.603 1.00 87.44 88 LYS A C 1
ATOM 735 O O . LYS A 1 88 ? -13.781 24.442 6.950 1.00 87.44 88 LYS A O 1
ATOM 740 N N . LYS A 1 89 ? -15.788 23.577 7.467 1.00 85.94 89 LYS A N 1
ATOM 741 C CA . LYS A 1 89 ? -15.738 23.927 8.900 1.00 85.94 89 LYS A CA 1
ATOM 742 C C . LYS A 1 89 ? -14.662 23.137 9.638 1.00 85.94 89 LYS A C 1
ATOM 744 O O . LYS A 1 89 ? -13.962 23.676 10.479 1.00 85.94 89 LYS A O 1
ATOM 749 N N . THR A 1 90 ? -14.526 21.854 9.310 1.00 82.38 90 THR A N 1
ATOM 750 C CA . THR A 1 90 ? -13.530 20.971 9.936 1.00 82.38 90 THR A CA 1
ATOM 751 C C . THR A 1 90 ? -12.197 20.930 9.187 1.00 82.38 90 THR A C 1
ATOM 753 O O . THR A 1 90 ? -11.257 20.307 9.669 1.00 82.38 90 THR A O 1
ATOM 756 N N . GLY A 1 91 ? -12.127 21.506 7.981 1.00 83.69 91 GLY A N 1
ATOM 757 C CA . GLY A 1 91 ? -10.954 21.438 7.105 1.00 83.69 91 GLY A CA 1
ATOM 758 C C . GLY A 1 91 ? -10.598 20.020 6.636 1.00 83.69 91 GLY A C 1
ATOM 759 O O . GLY A 1 91 ? -9.433 19.738 6.370 1.00 83.69 91 GLY A O 1
ATOM 760 N N . ARG A 1 92 ? -11.568 19.095 6.581 1.00 84.19 92 ARG A N 1
ATOM 761 C CA . ARG A 1 92 ? -11.331 17.658 6.343 1.00 84.19 92 ARG A CA 1
ATOM 762 C C . ARG A 1 92 ? -12.310 17.077 5.326 1.00 84.19 92 ARG A C 1
ATOM 764 O O . ARG A 1 92 ? -13.452 17.524 5.213 1.00 84.19 92 ARG A O 1
ATOM 771 N N . PHE A 1 93 ? -11.863 16.054 4.601 1.00 87.75 93 PHE A N 1
ATOM 772 C CA . PHE A 1 93 ? -12.739 15.235 3.762 1.00 87.75 93 PHE A CA 1
ATOM 773 C C . PHE A 1 93 ? -13.623 14.329 4.616 1.00 87.75 93 PHE A C 1
ATOM 775 O O . PHE A 1 93 ? -13.242 13.931 5.715 1.00 87.75 93 PHE A O 1
ATOM 782 N N . TYR A 1 94 ? -14.798 13.991 4.092 1.00 89.00 94 TYR A N 1
ATOM 783 C CA . TYR A 1 94 ? -15.712 13.078 4.757 1.00 89.00 94 TYR A CA 1
ATOM 784 C C . TYR A 1 94 ? -15.133 11.659 4.775 1.00 89.00 94 TYR A C 1
ATOM 786 O O . TYR A 1 94 ? -14.740 11.124 3.733 1.00 89.00 94 TYR A O 1
ATOM 794 N N . THR A 1 95 ? -15.108 11.050 5.957 1.00 91.44 95 THR A N 1
ATOM 795 C CA . THR A 1 95 ? -14.634 9.683 6.173 1.00 91.44 95 THR A CA 1
ATOM 796 C C . THR A 1 95 ? -15.694 8.863 6.892 1.00 91.44 95 THR A C 1
ATOM 798 O O . THR A 1 95 ? -16.439 9.372 7.730 1.00 91.44 95 THR A O 1
ATOM 801 N N . TYR A 1 96 ? -15.802 7.589 6.532 1.00 91.75 96 TYR A N 1
ATOM 802 C CA . TYR A 1 96 ? -16.780 6.673 7.118 1.00 9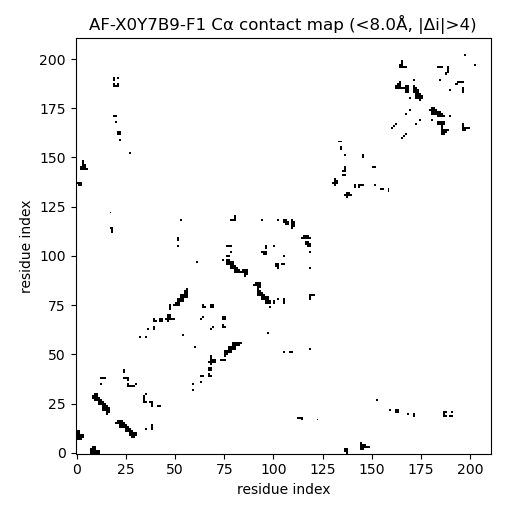1.75 96 TYR A CA 1
ATOM 803 C C . TYR A 1 96 ? -16.319 5.224 6.980 1.00 91.75 96 TYR A C 1
ATOM 805 O O . TYR A 1 96 ? -15.412 4.922 6.205 1.00 91.75 96 TYR A O 1
ATOM 813 N N . GLY A 1 97 ? -16.929 4.327 7.753 1.00 93.75 97 GLY A N 1
ATOM 814 C CA . GLY A 1 97 ? -16.731 2.890 7.600 1.00 93.75 97 GLY A CA 1
ATOM 815 C C . GLY A 1 97 ? -17.818 2.261 6.726 1.00 93.75 97 GLY A C 1
ATOM 816 O O . GLY A 1 97 ? -18.949 2.744 6.688 1.00 93.75 97 GLY A O 1
ATOM 817 N N . LEU A 1 98 ? -17.478 1.179 6.027 1.00 93.50 98 LEU A N 1
ATOM 818 C CA . LEU A 1 98 ? -18.446 0.330 5.320 1.00 93.50 98 LEU A CA 1
ATOM 819 C C . LEU A 1 98 ? -18.857 -0.880 6.162 1.00 93.50 98 LEU A C 1
ATOM 821 O O . LEU A 1 98 ? -18.290 -1.154 7.222 1.00 93.50 98 LEU A O 1
ATOM 825 N N . PHE A 1 99 ? -19.843 -1.627 5.658 1.00 92.38 99 PHE A N 1
ATOM 826 C CA . PHE A 1 99 ? -20.298 -2.899 6.230 1.00 92.38 99 PHE A CA 1
ATOM 827 C C . PHE A 1 99 ? -20.736 -2.784 7.698 1.00 92.38 99 PHE A C 1
ATOM 829 O O . PHE A 1 99 ? -20.403 -3.627 8.534 1.00 92.38 99 PHE A O 1
ATOM 836 N N . GLY A 1 100 ? -21.464 -1.708 8.014 1.00 89.12 100 GLY A N 1
ATOM 837 C CA . GLY A 1 100 ? -21.990 -1.449 9.356 1.00 89.12 100 GLY A CA 1
ATOM 838 C C . GLY A 1 100 ? -20.923 -1.065 10.387 1.00 89.12 100 GLY A C 1
ATOM 839 O O . GLY A 1 100 ? -21.163 -1.186 11.586 1.00 89.12 100 GLY A O 1
ATOM 840 N N . LYS A 1 101 ? -19.727 -0.640 9.957 1.00 92.62 101 LYS A N 1
ATOM 841 C CA . LYS A 1 101 ? -18.668 -0.159 10.855 1.00 92.62 101 LYS A CA 1
ATOM 842 C C . LYS A 1 101 ? -18.663 1.363 10.932 1.00 92.62 101 LYS A C 1
ATOM 844 O O . LYS A 1 101 ? -18.757 2.050 9.922 1.00 92.62 101 LYS A O 1
ATOM 849 N N . SER A 1 102 ? -18.514 1.890 12.145 1.00 92.31 102 SER A N 1
ATOM 850 C CA . SER A 1 102 ? -18.352 3.330 12.356 1.00 92.31 102 SER A CA 1
ATOM 851 C C . SER A 1 102 ? -16.949 3.791 11.946 1.00 92.31 102 SER A C 1
ATOM 853 O O . SER A 1 102 ? -15.992 3.019 12.043 1.00 92.31 102 SER A O 1
ATOM 855 N N . GLY A 1 103 ? -16.799 5.065 11.568 1.00 89.50 103 GLY A N 1
ATOM 856 C CA . GLY A 1 103 ? -15.479 5.660 11.312 1.00 89.50 103 GLY A CA 1
ATOM 857 C C . GLY A 1 103 ? -14.533 5.548 12.517 1.00 89.50 103 GLY A C 1
ATOM 858 O O . GLY A 1 103 ? -13.380 5.167 12.353 1.00 89.50 103 GLY A O 1
ATOM 859 N N . LYS A 1 104 ? -15.048 5.724 13.745 1.00 90.88 104 LYS A N 1
ATOM 860 C CA . LYS A 1 104 ? -14.271 5.558 14.990 1.00 90.88 104 LYS A CA 1
ATOM 861 C C . LYS A 1 104 ? -13.692 4.147 15.140 1.00 90.88 104 LYS A C 1
ATOM 863 O O . LYS A 1 104 ? -12.562 3.980 15.587 1.00 90.88 104 LYS A O 1
ATOM 868 N N . THR A 1 105 ? -14.459 3.123 14.758 1.00 93.88 105 THR A N 1
ATOM 869 C CA . THR A 1 105 ? -13.989 1.728 14.767 1.00 93.88 105 THR A CA 1
ATOM 870 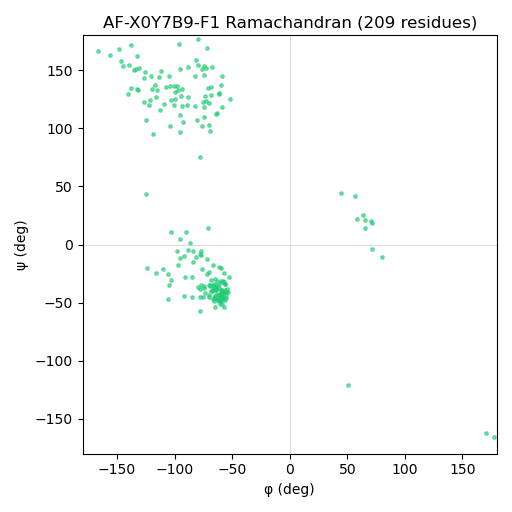C C . THR A 1 105 ? -12.835 1.530 13.790 1.00 93.88 105 THR A C 1
ATOM 872 O O . THR A 1 105 ? -11.886 0.815 14.101 1.00 93.88 105 THR A O 1
ATOM 875 N N . VAL A 1 106 ? -12.908 2.165 12.617 1.00 94.50 106 VAL A N 1
ATOM 876 C CA . VAL A 1 106 ? -11.831 2.121 11.627 1.00 94.50 106 VAL A CA 1
ATOM 877 C C . VAL A 1 106 ? -10.580 2.814 12.167 1.00 94.50 106 VAL A C 1
ATOM 879 O O . VAL A 1 106 ? -9.511 2.211 12.140 1.00 94.50 106 VAL A O 1
ATOM 882 N N . ASP A 1 107 ? -10.712 4.026 12.712 1.00 93.69 107 ASP A N 1
ATOM 883 C CA . ASP A 1 107 ? -9.591 4.795 13.269 1.00 93.69 107 ASP A CA 1
ATOM 884 C C . ASP A 1 107 ? -8.868 4.028 14.386 1.00 93.69 107 ASP A C 1
ATOM 886 O O . ASP A 1 107 ? -7.638 3.964 14.398 1.00 93.69 107 ASP A O 1
ATOM 890 N N . LYS A 1 108 ? -9.616 3.348 15.267 1.00 94.94 108 LYS A N 1
ATOM 891 C CA . LYS A 1 108 ? -9.034 2.480 16.301 1.00 94.94 108 LYS A CA 1
ATOM 892 C C . LYS A 1 108 ? -8.163 1.375 15.694 1.00 94.94 108 LYS A C 1
ATOM 894 O O . LYS A 1 108 ? -7.049 1.149 16.150 1.00 94.94 108 LYS A O 1
ATOM 899 N N . ILE A 1 109 ? -8.636 0.711 14.638 1.00 94.56 109 ILE A N 1
ATOM 900 C CA . ILE A 1 109 ? -7.871 -0.354 13.973 1.00 94.56 109 ILE A CA 1
ATOM 901 C C . ILE A 1 109 ? -6.644 0.211 13.245 1.00 94.56 109 ILE A C 1
ATOM 903 O O . ILE A 1 109 ? -5.604 -0.443 13.226 1.00 94.56 109 ILE A O 1
ATOM 907 N N . ILE A 1 110 ? -6.734 1.415 12.668 1.00 93.75 110 ILE A N 1
ATOM 908 C CA . ILE A 1 110 ? -5.578 2.097 12.061 1.00 93.75 110 ILE A CA 1
ATOM 909 C C . ILE A 1 110 ? -4.478 2.318 13.112 1.00 93.75 110 ILE A C 1
ATOM 911 O O . ILE A 1 110 ? -3.310 2.036 12.829 1.00 93.75 110 ILE A O 1
ATOM 915 N N . GLN A 1 111 ? -4.859 2.766 14.313 1.00 94.50 111 GLN A N 1
ATOM 916 C CA . GLN A 1 111 ? -3.944 2.974 15.439 1.00 94.50 111 GLN A CA 1
ATOM 917 C C . GLN A 1 111 ? -3.355 1.656 15.949 1.00 94.50 111 GLN A C 1
ATOM 919 O O . GLN A 1 111 ? -2.140 1.553 16.078 1.00 94.50 111 GLN A O 1
ATOM 924 N N . GLU A 1 112 ? -4.183 0.623 16.152 1.00 94.56 112 GLU A N 1
ATOM 925 C CA . GLU A 1 112 ? -3.729 -0.723 16.550 1.00 94.56 112 GLU A CA 1
ATOM 926 C C . GLU A 1 112 ? -2.701 -1.311 15.572 1.00 94.56 112 GLU A C 1
ATOM 928 O O . GLU A 1 112 ? -1.807 -2.053 15.970 1.00 94.56 112 GLU A O 1
ATOM 933 N N . LEU A 1 113 ? -2.831 -1.006 14.279 1.00 91.25 113 LEU A N 1
ATOM 934 C CA . LEU A 1 113 ? -1.907 -1.474 13.247 1.00 91.25 113 LEU A CA 1
ATOM 935 C C . LEU A 1 113 ? -0.652 -0.596 13.105 1.00 91.25 113 LEU A C 1
ATOM 937 O O . LEU A 1 113 ? 0.235 -0.951 12.326 1.00 91.25 113 LEU A O 1
ATOM 941 N N . GLY A 1 114 ? -0.571 0.535 13.815 1.00 90.12 114 GLY A N 1
ATOM 942 C CA . GLY A 1 114 ? 0.547 1.480 13.732 1.00 90.12 114 GLY A CA 1
ATOM 943 C C . GLY A 1 114 ? 0.675 2.172 12.371 1.00 90.12 114 GLY A C 1
ATOM 944 O O . GLY A 1 114 ? 1.752 2.635 12.007 1.00 90.12 114 GLY A O 1
ATOM 945 N N . ILE A 1 115 ? -0.404 2.217 11.581 1.00 88.38 115 ILE A N 1
ATOM 946 C CA . ILE A 1 115 ? -0.390 2.770 10.214 1.00 88.38 115 ILE A CA 1
ATOM 947 C C . ILE A 1 115 ? -0.582 4.295 10.234 1.00 88.38 115 ILE A C 1
ATOM 949 O O . ILE A 1 115 ? -0.134 4.999 9.326 1.00 88.38 115 ILE A O 1
ATOM 953 N N . GLY A 1 116 ? -1.266 4.806 11.257 1.00 88.12 116 GLY A N 1
ATOM 954 C CA . GLY A 1 116 ? -1.595 6.215 11.426 1.00 88.12 116 GLY A CA 1
ATOM 955 C C . GLY A 1 116 ? -2.573 6.418 12.580 1.00 88.12 116 GLY A C 1
ATOM 956 O O . GLY A 1 116 ? -2.758 5.534 13.412 1.00 88.12 116 GLY A O 1
ATOM 957 N N . THR A 1 117 ? -3.223 7.577 12.617 1.00 87.88 117 THR A N 1
ATOM 958 C CA . THR A 1 117 ? -4.197 7.913 13.668 1.00 87.88 117 THR A CA 1
ATOM 959 C C . THR A 1 117 ? -5.641 7.830 13.193 1.00 87.88 117 THR A C 1
ATOM 961 O O . THR A 1 117 ? -6.514 7.447 13.970 1.00 87.88 117 THR A O 1
ATOM 964 N N . THR A 1 118 ? -5.896 8.189 11.933 1.00 89.88 118 THR A N 1
ATOM 965 C CA . THR A 1 118 ? -7.238 8.264 11.347 1.00 89.88 118 THR A CA 1
ATOM 966 C C . THR A 1 118 ? -7.231 7.933 9.855 1.00 89.88 118 THR A C 1
ATOM 968 O O . THR A 1 118 ? -6.175 7.881 9.213 1.00 89.88 118 THR A O 1
ATOM 971 N N . ILE A 1 119 ? -8.418 7.729 9.277 1.00 85.12 119 ILE A N 1
ATOM 972 C CA . ILE A 1 119 ? -8.597 7.660 7.820 1.00 85.12 119 ILE A CA 1
ATOM 973 C C . ILE A 1 119 ? -8.122 8.984 7.188 1.00 85.12 119 ILE A C 1
ATOM 975 O O . ILE A 1 119 ? -8.688 10.046 7.442 1.00 85.12 119 ILE A O 1
ATOM 979 N N . SER A 1 120 ? -7.105 8.923 6.323 1.00 84.12 120 SER A N 1
ATOM 980 C CA . SER A 1 120 ? -6.476 10.101 5.708 1.00 84.12 120 SER A CA 1
ATOM 981 C C . SER A 1 120 ? -6.131 9.881 4.233 1.00 84.12 120 SER A C 1
ATOM 983 O O . SER A 1 120 ? -5.898 8.754 3.792 1.00 84.12 120 SER A O 1
ATOM 985 N N . THR A 1 121 ? -6.068 10.970 3.457 1.00 80.62 121 THR A N 1
ATOM 986 C CA . THR A 1 121 ? -5.631 10.949 2.052 1.00 80.62 121 THR A CA 1
ATOM 987 C C . THR A 1 121 ? -4.117 11.003 1.889 1.00 80.62 121 THR A C 1
ATOM 989 O O . THR A 1 121 ? -3.639 10.696 0.797 1.00 80.62 121 THR A O 1
ATOM 992 N N . ALA A 1 122 ? -3.367 11.366 2.936 1.00 83.12 122 ALA A N 1
ATOM 993 C CA . ALA A 1 122 ? -1.948 11.709 2.834 1.00 83.12 122 ALA A CA 1
ATOM 994 C C . ALA A 1 122 ? -1.118 10.598 2.176 1.00 83.12 122 ALA A C 1
ATOM 996 O O . ALA A 1 122 ? -0.326 10.861 1.274 1.00 83.12 122 ALA A O 1
ATOM 997 N N . LEU A 1 123 ? -1.354 9.336 2.556 1.00 84.06 123 LEU A N 1
ATOM 998 C CA . LEU A 1 123 ? -0.664 8.195 1.952 1.00 84.06 123 LEU A CA 1
ATOM 999 C C . LEU A 1 123 ? -0.963 8.074 0.453 1.00 84.06 123 LEU A C 1
ATOM 1001 O O . LEU A 1 123 ? -0.046 7.930 -0.349 1.00 84.06 123 LEU A O 1
ATOM 1005 N N . ILE A 1 124 ? -2.241 8.155 0.074 1.00 81.50 124 ILE A N 1
ATOM 1006 C CA . ILE A 1 124 ? -2.682 8.038 -1.321 1.00 81.50 124 ILE A CA 1
ATOM 1007 C C . ILE A 1 124 ? -2.128 9.201 -2.152 1.00 81.50 124 ILE A C 1
ATOM 1009 O O . ILE A 1 124 ? -1.762 9.024 -3.312 1.00 81.50 124 ILE A O 1
ATOM 1013 N N . GLU A 1 125 ? -2.077 10.406 -1.592 1.00 83.19 125 GLU A N 1
ATOM 1014 C CA . GLU A 1 125 ? -1.557 11.597 -2.267 1.00 83.19 125 GLU A CA 1
ATOM 1015 C C . GLU A 1 125 ? -0.046 11.534 -2.460 1.00 83.19 125 GLU A C 1
ATOM 1017 O O . GLU A 1 125 ? 0.423 11.754 -3.580 1.00 83.19 125 GLU A O 1
ATOM 1022 N N . ASN A 1 126 ? 0.687 11.132 -1.422 1.00 85.44 126 ASN A N 1
ATOM 1023 C CA . ASN A 1 126 ? 2.124 10.904 -1.493 1.00 85.44 126 ASN A CA 1
ATOM 1024 C C . ASN A 1 126 ? 2.451 9.804 -2.502 1.00 85.44 126 ASN A C 1
ATOM 1026 O O . ASN A 1 126 ? 3.265 10.029 -3.392 1.00 85.44 126 ASN A O 1
ATOM 1030 N N . LEU A 1 127 ? 1.764 8.657 -2.446 1.00 85.38 127 LEU A N 1
ATOM 1031 C CA . LEU A 1 127 ? 1.962 7.556 -3.393 1.00 85.38 127 LEU A CA 1
ATOM 1032 C C . LEU A 1 127 ? 1.692 8.005 -4.835 1.00 85.38 127 LEU A C 1
ATOM 1034 O O . LEU A 1 127 ? 2.508 7.773 -5.725 1.00 85.38 127 LEU A O 1
ATOM 1038 N N . ASN A 1 128 ? 0.589 8.722 -5.067 1.00 83.31 128 ASN A N 1
ATOM 1039 C CA . ASN A 1 128 ? 0.304 9.292 -6.381 1.00 83.31 128 ASN A CA 1
ATOM 1040 C C . ASN A 1 128 ? 1.378 10.292 -6.825 1.00 83.31 128 ASN A C 1
ATOM 1042 O O . ASN A 1 128 ? 1.662 10.372 -8.017 1.00 83.31 128 ASN A O 1
ATOM 1046 N N . SER A 1 129 ? 1.940 11.105 -5.925 1.00 83.62 129 SER A N 1
ATOM 1047 C CA . SER A 1 129 ? 3.056 11.995 -6.269 1.00 83.62 129 SER A CA 1
ATOM 1048 C C . SER A 1 129 ? 4.297 11.198 -6.643 1.00 83.62 129 SER A C 1
ATOM 1050 O O . SER A 1 129 ? 4.773 11.338 -7.763 1.00 83.62 129 SER A O 1
ATOM 1052 N N . PHE A 1 130 ? 4.734 10.276 -5.784 1.00 83.56 130 PHE A N 1
ATOM 1053 C CA . PHE A 1 130 ? 5.921 9.460 -6.020 1.00 83.56 130 PHE A CA 1
ATOM 1054 C C . PHE A 1 130 ? 5.850 8.698 -7.342 1.00 83.56 130 PHE A C 1
ATOM 1056 O O . PHE A 1 130 ? 6.804 8.742 -8.116 1.00 83.56 130 PHE A O 1
ATOM 1063 N N . ILE A 1 131 ? 4.719 8.062 -7.650 1.00 84.19 131 ILE A N 1
ATOM 1064 C CA . ILE A 1 131 ? 4.539 7.374 -8.933 1.00 84.19 131 ILE A CA 1
ATOM 1065 C C . ILE A 1 131 ? 4.658 8.364 -10.092 1.00 84.19 131 ILE A C 1
ATOM 1067 O O . ILE A 1 131 ? 5.345 8.083 -11.064 1.00 84.19 131 ILE A O 1
ATOM 1071 N N . ARG A 1 132 ? 4.031 9.544 -10.004 1.00 80.12 132 ARG A N 1
ATOM 1072 C CA . ARG A 1 132 ? 4.117 10.563 -11.065 1.00 80.12 132 ARG A CA 1
ATOM 1073 C C . ARG A 1 132 ? 5.532 11.103 -11.250 1.00 80.12 132 ARG A C 1
ATOM 1075 O O . ARG A 1 132 ? 5.906 11.411 -12.376 1.00 80.12 132 ARG A O 1
ATOM 1082 N N . ASP A 1 133 ? 6.302 11.221 -10.179 1.00 81.25 133 ASP A N 1
ATOM 1083 C CA . ASP A 1 133 ? 7.655 11.764 -10.244 1.00 81.25 133 ASP A CA 1
ATOM 1084 C C . ASP A 1 133 ? 8.637 10.762 -10.862 1.00 81.25 133 ASP A C 1
ATOM 1086 O O . ASP A 1 133 ? 9.498 11.167 -11.646 1.00 81.25 133 ASP A O 1
ATOM 1090 N N . ASN A 1 134 ? 8.449 9.464 -10.590 1.00 80.00 134 ASN A N 1
ATOM 1091 C CA . ASN A 1 134 ? 9.316 8.384 -11.075 1.00 80.00 134 ASN A CA 1
ATOM 1092 C C . ASN A 1 134 ? 8.860 7.796 -12.427 1.00 80.00 134 ASN A C 1
ATOM 1094 O O . ASN A 1 134 ? 9.690 7.334 -13.202 1.00 80.00 134 ASN A O 1
ATOM 1098 N N . VAL A 1 135 ? 7.564 7.844 -12.754 1.00 79.81 135 VAL A N 1
ATOM 1099 C CA . VAL A 1 135 ? 7.010 7.340 -14.021 1.00 79.81 135 VAL A CA 1
ATOM 1100 C C . VAL A 1 135 ? 6.686 8.516 -14.941 1.00 79.81 135 VAL A C 1
ATOM 1102 O O . VAL A 1 135 ? 5.660 9.184 -14.799 1.00 79.81 135 VAL A O 1
ATOM 1105 N N . GLN A 1 136 ? 7.548 8.767 -15.930 1.00 72.44 136 GLN A N 1
ATOM 1106 C CA . GLN A 1 136 ? 7.447 9.940 -16.811 1.00 72.44 136 GLN A CA 1
ATOM 1107 C C . GLN A 1 136 ? 6.094 10.051 -17.543 1.00 72.44 136 GLN A C 1
ATOM 1109 O O . GLN A 1 136 ? 5.573 11.157 -17.708 1.00 72.44 136 GLN A O 1
ATOM 1114 N N . TYR A 1 137 ? 5.481 8.921 -17.905 1.00 69.19 137 TYR A N 1
ATOM 1115 C CA . TYR A 1 137 ? 4.177 8.858 -18.583 1.00 69.19 137 TYR A CA 1
ATOM 1116 C C . TYR A 1 137 ? 2.978 9.219 -17.688 1.00 69.19 137 TYR A C 1
ATOM 1118 O O . TYR A 1 137 ? 1.872 9.448 -18.183 1.00 69.19 137 TYR A O 1
ATOM 1126 N N . MET A 1 138 ? 3.187 9.306 -16.371 1.00 67.44 138 MET A N 1
ATOM 1127 C CA . MET A 1 138 ? 2.166 9.674 -15.386 1.00 67.44 138 MET A CA 1
ATOM 1128 C C . MET A 1 138 ? 2.180 11.165 -15.024 1.00 67.44 138 MET A C 1
ATOM 1130 O O . MET A 1 138 ? 1.230 11.660 -14.402 1.00 67.44 138 MET A O 1
ATOM 1134 N N . LYS A 1 139 ? 3.215 11.919 -15.420 1.00 64.12 139 LYS A N 1
ATOM 1135 C CA . LYS A 1 139 ? 3.296 13.361 -15.152 1.00 64.12 139 LYS A CA 1
ATOM 1136 C C . LYS A 1 139 ? 2.136 14.098 -15.830 1.00 64.12 139 LYS A C 1
ATOM 1138 O O . LYS A 1 139 ? 1.881 13.972 -17.025 1.00 64.12 139 LYS A O 1
ATOM 1143 N N . ARG A 1 140 ? 1.435 14.951 -15.067 1.00 57.25 140 ARG A N 1
ATOM 1144 C CA . ARG A 1 140 ? 0.286 15.741 -15.571 1.00 57.25 140 ARG A CA 1
ATOM 1145 C C . ARG A 1 140 ? 0.654 16.626 -16.774 1.00 57.25 140 ARG A C 1
ATOM 1147 O O . ARG A 1 140 ? -0.194 16.841 -17.645 1.00 57.25 140 ARG A O 1
ATOM 1154 N N . ARG A 1 141 ? 1.900 17.112 -16.821 1.00 54.94 141 ARG A N 1
ATOM 1155 C CA . ARG A 1 141 ? 2.460 18.007 -17.848 1.00 54.94 141 ARG A CA 1
ATOM 1156 C C . ARG A 1 141 ? 3.742 17.433 -18.488 1.00 54.94 141 ARG A C 1
ATOM 1158 O O . ARG A 1 141 ? 4.719 18.155 -18.631 1.00 54.94 141 ARG A O 1
ATOM 1165 N N . SER A 1 142 ? 3.790 16.142 -18.828 1.00 57.28 142 SER A N 1
ATOM 1166 C CA . SER A 1 142 ? 4.888 15.614 -19.659 1.00 57.28 142 SER A CA 1
ATOM 1167 C C . SER A 1 142 ? 4.644 15.863 -21.151 1.00 57.28 142 SER A C 1
ATOM 1169 O O . SER A 1 142 ? 3.506 15.780 -21.619 1.00 57.28 142 SER A O 1
ATOM 1171 N N . LYS A 1 143 ? 5.733 16.122 -21.893 1.00 55.25 143 LYS A N 1
ATOM 1172 C CA . LYS A 1 143 ? 5.785 15.992 -23.363 1.00 55.25 143 LYS A CA 1
ATOM 1173 C C . LYS A 1 143 ? 5.886 14.520 -23.808 1.00 55.25 143 LYS A C 1
ATOM 1175 O O . LYS A 1 143 ? 5.541 14.199 -24.937 1.00 55.25 143 LYS A O 1
ATOM 1180 N N . GLY A 1 144 ? 6.334 13.632 -22.914 1.00 59.50 144 GLY A N 1
ATOM 1181 C CA . GLY A 1 144 ? 6.426 12.190 -23.147 1.00 59.50 144 GLY A CA 1
ATOM 1182 C C . GLY A 1 144 ? 5.052 11.526 -23.105 1.00 59.50 144 GLY A C 1
ATOM 1183 O O . GLY A 1 144 ? 4.432 11.430 -22.043 1.00 59.50 144 GLY A O 1
ATOM 1184 N N . LEU A 1 145 ? 4.581 11.088 -24.269 1.00 67.12 145 LEU A N 1
ATOM 1185 C CA . LEU A 1 145 ? 3.371 10.292 -24.442 1.00 67.12 145 LEU A CA 1
ATOM 1186 C C . LEU A 1 145 ? 3.780 8.848 -24.700 1.00 67.12 145 LEU A C 1
ATOM 1188 O O . LEU A 1 145 ? 4.680 8.609 -25.505 1.00 67.12 145 LEU A O 1
ATOM 1192 N N . SER A 1 146 ? 3.102 7.893 -24.061 1.00 70.38 146 SER A N 1
ATOM 1193 C CA . SER A 1 146 ? 3.297 6.505 -24.465 1.00 70.38 146 SER A CA 1
ATOM 1194 C C . SER A 1 146 ? 2.705 6.319 -25.859 1.00 70.38 146 SER A C 1
ATOM 1196 O O . SER A 1 146 ? 1.609 6.825 -26.147 1.00 70.38 146 SER A O 1
ATOM 1198 N N . ARG A 1 147 ? 3.442 5.622 -26.726 1.00 74.06 147 ARG A N 1
ATOM 1199 C CA . ARG A 1 147 ? 2.988 5.279 -28.080 1.00 74.06 147 ARG A CA 1
ATOM 1200 C C . ARG A 1 147 ? 2.044 4.080 -28.061 1.00 74.06 147 ARG A C 1
ATOM 1202 O O . ARG A 1 147 ? 1.072 4.083 -28.811 1.00 74.06 147 ARG A O 1
ATOM 1209 N N . VAL A 1 148 ? 2.308 3.120 -27.170 1.00 82.50 148 VAL A N 1
ATOM 1210 C CA . VAL A 1 148 ? 1.577 1.851 -27.022 1.00 82.50 148 VAL A CA 1
ATOM 1211 C C . VAL A 1 148 ? 1.215 1.631 -25.550 1.00 82.50 148 VAL A C 1
ATOM 1213 O O . VAL A 1 148 ? 1.872 2.164 -24.652 1.00 82.50 148 VAL A O 1
ATOM 1216 N N . PHE A 1 149 ? 0.127 0.907 -25.292 1.00 81.12 149 PHE A N 1
ATOM 1217 C CA . PHE A 1 149 ? -0.343 0.634 -23.934 1.00 81.12 149 PHE A CA 1
ATOM 1218 C C . PHE A 1 149 ? 0.617 -0.277 -23.156 1.00 81.12 149 PHE A C 1
ATOM 1220 O O . PHE A 1 149 ? 0.906 0.016 -21.998 1.00 81.12 149 PHE A O 1
ATOM 1227 N N . ASP A 1 150 ? 1.177 -1.297 -23.806 1.00 84.25 150 ASP A N 1
ATOM 1228 C CA . ASP A 1 150 ? 2.063 -2.285 -23.172 1.00 84.25 150 ASP A CA 1
ATOM 1229 C C . ASP A 1 150 ? 3.304 -1.644 -22.548 1.00 84.25 150 ASP A C 1
ATOM 1231 O O . ASP A 1 150 ? 3.632 -1.919 -21.401 1.00 84.25 150 ASP A O 1
ATOM 1235 N N . TRP A 1 151 ? 3.889 -0.641 -23.209 1.00 83.31 151 TRP A N 1
ATOM 1236 C CA . TRP A 1 151 ? 5.009 0.128 -22.650 1.00 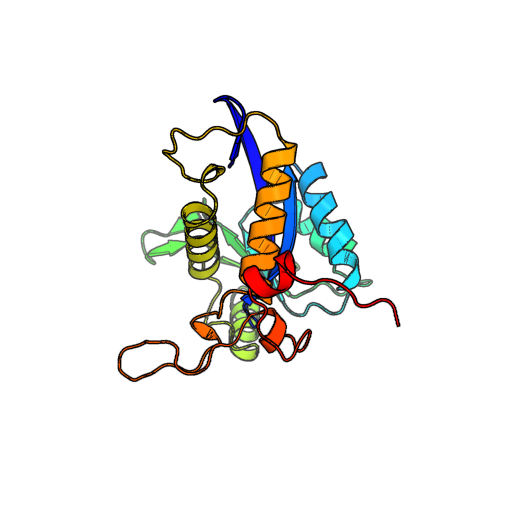83.31 151 TRP A CA 1
ATOM 1237 C C . TRP A 1 151 ? 4.670 0.803 -21.319 1.00 83.31 151 TRP A C 1
ATOM 1239 O O . TRP A 1 151 ? 5.537 1.004 -20.469 1.00 83.31 151 TRP A O 1
ATOM 1249 N N . MET A 1 152 ? 3.406 1.186 -21.124 1.00 81.81 152 MET A N 1
ATOM 1250 C CA . MET A 1 152 ? 2.975 1.714 -19.836 1.00 81.81 152 MET A CA 1
ATOM 1251 C C . MET A 1 152 ? 2.949 0.601 -18.794 1.00 81.81 152 MET A C 1
ATOM 1253 O O . MET A 1 152 ? 3.404 0.828 -17.679 1.00 81.81 152 MET A O 1
ATOM 1257 N N . VAL A 1 153 ? 2.435 -0.579 -19.144 1.00 86.69 153 VAL A N 1
ATOM 1258 C CA . VAL A 1 153 ? 2.415 -1.739 -18.247 1.00 86.69 153 VAL A CA 1
ATOM 1259 C C . VAL A 1 153 ? 3.838 -2.101 -17.830 1.00 86.69 153 VAL A C 1
ATOM 1261 O O . VAL A 1 153 ? 4.107 -2.126 -16.630 1.00 86.69 153 VAL A O 1
ATOM 1264 N N . ASP A 1 154 ? 4.759 -2.248 -18.781 1.00 88.31 154 ASP A N 1
ATOM 1265 C CA . ASP A 1 154 ? 6.159 -2.613 -18.531 1.00 88.31 154 ASP A CA 1
ATOM 1266 C C . ASP A 1 154 ? 6.856 -1.633 -17.586 1.00 88.31 154 ASP A C 1
ATOM 1268 O O . ASP A 1 154 ? 7.557 -2.024 -16.655 1.00 88.31 154 ASP A O 1
ATOM 1272 N N . ILE A 1 155 ? 6.611 -0.334 -17.754 1.00 86.94 155 ILE A N 1
ATOM 1273 C CA . ILE A 1 155 ? 7.200 0.682 -16.877 1.00 86.94 155 ILE A CA 1
ATOM 1274 C C . ILE A 1 155 ? 6.617 0.639 -15.475 1.00 86.94 155 ILE A C 1
ATOM 1276 O O . ILE A 1 155 ? 7.338 0.884 -14.508 1.00 86.94 155 ILE A O 1
ATOM 1280 N N . PHE A 1 156 ? 5.330 0.331 -15.331 1.00 87.94 156 PHE A N 1
ATOM 1281 C CA . PHE A 1 156 ? 4.762 0.120 -14.008 1.00 87.94 156 PHE A CA 1
ATOM 1282 C C . PHE A 1 156 ? 5.288 -1.165 -13.365 1.00 87.94 156 PHE A C 1
ATOM 1284 O O . PHE A 1 156 ? 5.545 -1.143 -12.163 1.00 87.94 156 PHE A O 1
ATOM 1291 N N . VAL A 1 157 ? 5.525 -2.236 -14.134 1.00 91.06 157 VAL A N 1
ATOM 1292 C CA . VAL A 1 157 ? 6.211 -3.445 -13.645 1.00 91.06 157 VAL A CA 1
ATOM 1293 C C . VAL A 1 157 ? 7.623 -3.094 -13.169 1.00 91.06 157 VAL A C 1
ATOM 1295 O O . VAL A 1 157 ? 7.992 -3.420 -12.041 1.00 91.06 157 VAL A O 1
ATOM 1298 N N . GLY A 1 158 ? 8.387 -2.349 -13.970 1.00 90.81 158 GLY A N 1
ATOM 1299 C CA . GLY A 1 158 ? 9.726 -1.888 -13.605 1.00 90.81 158 GLY A CA 1
ATOM 1300 C C . GLY A 1 158 ? 9.725 -0.988 -12.367 1.00 90.81 158 GLY A C 1
ATOM 1301 O O . GLY A 1 158 ? 10.535 -1.177 -11.462 1.00 90.81 158 GLY A O 1
ATOM 1302 N N . TYR A 1 159 ? 8.778 -0.050 -12.268 1.00 90.75 159 TYR A N 1
ATOM 1303 C CA . TYR A 1 159 ? 8.618 0.797 -11.084 1.00 90.75 159 TYR A CA 1
ATOM 1304 C C . TYR A 1 159 ? 8.249 -0.018 -9.842 1.00 90.75 159 TYR A C 1
ATOM 1306 O O . TYR A 1 159 ? 8.792 0.229 -8.769 1.00 90.75 159 TYR A O 1
ATOM 1314 N N . PHE A 1 160 ? 7.345 -0.986 -9.979 1.00 92.56 160 PHE A N 1
ATOM 1315 C CA . PHE A 1 160 ? 6.941 -1.880 -8.900 1.00 92.56 160 PHE A CA 1
ATOM 1316 C C . PHE A 1 160 ? 8.135 -2.665 -8.362 1.00 92.56 160 PHE A C 1
ATOM 1318 O O . PHE A 1 160 ? 8.371 -2.684 -7.154 1.00 92.56 160 PHE A O 1
ATOM 1325 N N . PHE A 1 161 ? 8.928 -3.242 -9.265 1.00 93.50 161 PHE A N 1
ATOM 1326 C CA . PHE A 1 161 ? 10.156 -3.937 -8.918 1.00 93.50 161 PHE A CA 1
ATOM 1327 C C . PHE A 1 161 ? 11.156 -3.001 -8.224 1.00 93.50 161 PHE A C 1
ATOM 1329 O O . PHE A 1 161 ? 11.623 -3.286 -7.121 1.00 93.50 161 PHE A O 1
ATOM 1336 N N . PHE A 1 162 ? 11.426 -1.842 -8.827 1.00 93.25 162 PHE A N 1
ATOM 1337 C CA . PHE A 1 162 ? 12.347 -0.850 -8.284 1.00 93.25 162 PHE A CA 1
ATOM 1338 C C . PHE A 1 162 ? 11.929 -0.374 -6.886 1.00 93.25 162 PHE A C 1
ATOM 1340 O O . PHE A 1 162 ? 12.753 -0.335 -5.975 1.00 93.25 162 PHE A O 1
ATOM 1347 N N . HIS A 1 163 ? 10.650 -0.050 -6.691 1.00 94.19 163 HIS A N 1
ATOM 1348 C CA . HIS A 1 163 ? 10.109 0.394 -5.406 1.00 94.19 163 HIS A CA 1
ATOM 1349 C C . HIS A 1 163 ? 10.179 -0.705 -4.345 1.00 94.19 163 HIS A C 1
ATOM 1351 O O . HIS A 1 163 ? 10.578 -0.424 -3.220 1.00 94.19 163 HIS A O 1
ATOM 1357 N N . ASN A 1 164 ? 9.792 -1.938 -4.681 1.00 96.62 164 ASN A N 1
ATOM 1358 C CA . ASN A 1 164 ? 9.700 -3.019 -3.702 1.00 96.62 164 ASN A CA 1
ATOM 1359 C C . ASN A 1 164 ? 11.064 -3.617 -3.335 1.00 96.62 164 ASN A C 1
ATOM 1361 O O . ASN A 1 164 ? 11.267 -3.943 -2.167 1.00 96.62 164 ASN A O 1
ATOM 1365 N N . PHE A 1 165 ? 11.985 -3.762 -4.293 1.00 96.06 165 PHE A N 1
ATOM 1366 C CA . PHE A 1 165 ? 13.194 -4.577 -4.118 1.00 96.06 165 PHE A CA 1
ATOM 1367 C C . PHE A 1 165 ? 14.514 -3.803 -4.180 1.00 96.06 165 PHE A C 1
ATOM 1369 O O . PHE A 1 165 ? 15.502 -4.263 -3.610 1.00 96.06 165 PHE A O 1
ATOM 1376 N N . VAL A 1 166 ? 14.548 -2.648 -4.852 1.00 94.75 166 VAL A N 1
ATOM 1377 C CA . VAL A 1 166 ? 15.801 -1.909 -5.096 1.00 94.75 166 VAL A CA 1
ATOM 1378 C C . VAL A 1 166 ? 15.919 -0.677 -4.210 1.00 94.75 166 VAL A C 1
ATOM 1380 O O . VAL A 1 166 ? 16.974 -0.432 -3.630 1.00 94.75 166 VAL A O 1
ATOM 1383 N N . LYS A 1 167 ? 14.858 0.129 -4.113 1.00 93.00 167 LYS A N 1
ATOM 1384 C CA . LYS A 1 167 ? 14.892 1.432 -3.448 1.00 93.00 167 LYS A CA 1
ATOM 1385 C C . LYS A 1 167 ? 14.567 1.307 -1.954 1.00 93.00 167 LYS A C 1
ATOM 1387 O O . LYS A 1 167 ? 13.443 0.937 -1.612 1.00 93.00 167 LYS A O 1
ATOM 1392 N N . PRO A 1 168 ? 15.481 1.699 -1.048 1.00 95.12 168 PRO A N 1
ATOM 1393 C CA . PRO A 1 168 ? 15.164 1.803 0.369 1.00 95.12 168 PRO A CA 1
ATOM 1394 C C . PRO A 1 168 ? 14.035 2.802 0.614 1.00 95.12 168 PRO A C 1
ATOM 1396 O O . PRO A 1 168 ? 14.008 3.898 0.043 1.00 95.12 168 PRO A O 1
ATOM 1399 N N . HIS A 1 169 ? 13.099 2.438 1.486 1.00 93.56 169 HIS A N 1
ATOM 1400 C CA . HIS A 1 169 ? 11.988 3.308 1.833 1.00 93.56 169 HIS A CA 1
ATOM 1401 C C . HIS A 1 169 ? 12.321 4.117 3.088 1.00 93.56 169 HIS A C 1
ATOM 1403 O O . HIS A 1 169 ? 12.649 3.568 4.140 1.00 93.56 169 HIS A O 1
ATOM 1409 N N . TRP A 1 170 ? 12.155 5.437 3.007 1.00 90.44 170 TRP A N 1
ATOM 1410 C CA . TRP A 1 170 ? 12.502 6.375 4.081 1.00 90.44 170 TRP A CA 1
ATOM 1411 C C . TRP A 1 170 ? 11.829 6.053 5.424 1.00 90.44 170 TRP A C 1
ATOM 1413 O O . TRP A 1 170 ? 12.462 6.124 6.469 1.00 90.44 170 TRP A O 1
ATOM 1423 N N . GLY A 1 171 ? 10.553 5.655 5.393 1.00 90.31 171 GLY A N 1
ATOM 1424 C CA . GLY A 1 171 ? 9.793 5.278 6.593 1.00 90.31 171 GLY A CA 1
ATOM 1425 C C . GLY A 1 171 ? 10.094 3.886 7.167 1.00 90.31 171 GLY A C 1
ATOM 1426 O O . GLY A 1 171 ? 9.526 3.556 8.198 1.00 90.31 171 GLY A O 1
ATOM 1427 N N . LEU A 1 172 ? 10.919 3.075 6.497 1.00 94.50 172 LEU A N 1
ATOM 1428 C CA . LEU A 1 172 ? 11.336 1.742 6.968 1.00 94.50 172 LEU A CA 1
ATOM 1429 C C . LEU A 1 172 ? 12.814 1.706 7.375 1.00 94.50 172 LEU A C 1
ATOM 1431 O O . LEU A 1 172 ? 13.241 0.818 8.102 1.00 94.50 172 LEU A O 1
ATOM 1435 N N . SER A 1 173 ? 13.597 2.654 6.866 1.00 96.06 173 SER A N 1
ATOM 1436 C CA . SER A 1 173 ? 15.050 2.681 6.995 1.00 96.06 173 SER A CA 1
ATOM 1437 C C . SER A 1 173 ? 15.494 3.396 8.271 1.00 96.06 173 SER A C 1
ATOM 1439 O O . SER A 1 173 ? 14.826 4.327 8.734 1.00 96.06 173 SER A O 1
ATOM 1441 N N . LYS A 1 174 ? 16.667 3.028 8.801 1.00 94.94 174 LYS A N 1
ATOM 1442 C CA . LYS A 1 174 ? 17.324 3.808 9.860 1.00 94.94 174 LYS A CA 1
ATOM 1443 C C . LYS A 1 174 ? 17.854 5.107 9.262 1.00 94.94 174 LYS A C 1
ATOM 1445 O O . LYS A 1 174 ? 18.467 5.096 8.191 1.00 94.94 174 LYS A O 1
ATOM 1450 N N . ARG A 1 175 ? 17.619 6.221 9.954 1.00 94.25 175 ARG A N 1
ATOM 1451 C CA . ARG A 1 175 ? 17.995 7.558 9.493 1.00 94.25 175 ARG A CA 1
ATOM 1452 C C . ARG A 1 175 ? 18.946 8.239 10.465 1.00 94.25 175 ARG A C 1
ATOM 1454 O O . ARG A 1 1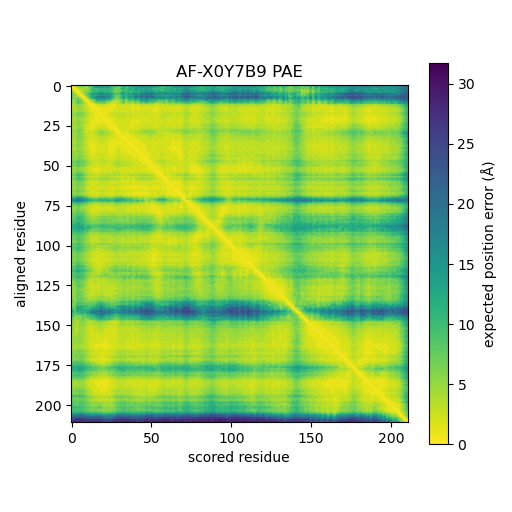75 ? 18.787 8.095 11.674 1.00 94.25 175 ARG A O 1
ATOM 1461 N N . SER A 1 176 ? 19.868 9.019 9.914 1.00 92.38 176 SER A N 1
ATOM 1462 C CA . SER A 1 176 ? 20.721 9.922 10.682 1.00 92.38 176 SER A CA 1
ATOM 1463 C C . SER A 1 176 ? 19.926 11.118 11.211 1.00 92.38 176 SER A C 1
ATOM 1465 O O . SER A 1 176 ? 18.813 11.405 10.755 1.00 92.38 176 SER A O 1
ATOM 1467 N N . SER A 1 177 ? 20.537 11.892 12.110 1.00 89.62 177 SER A N 1
ATOM 1468 C CA . SER A 1 177 ? 19.997 13.180 12.578 1.00 89.62 177 SER A CA 1
ATOM 1469 C C . SER A 1 177 ? 19.748 14.182 11.441 1.00 89.62 177 SER A C 1
ATOM 1471 O O . SER A 1 177 ? 18.875 15.039 11.547 1.00 89.62 177 SER A O 1
ATOM 1473 N N . LYS A 1 178 ? 20.466 14.043 10.317 1.00 89.69 178 LYS A N 1
ATOM 1474 C CA . LYS A 1 178 ? 20.309 14.854 9.098 1.00 89.69 178 LYS A CA 1
ATOM 1475 C C . LYS A 1 178 ? 19.299 14.265 8.101 1.00 89.69 178 LYS A C 1
ATOM 1477 O O . LYS A 1 178 ? 19.217 14.733 6.972 1.00 89.69 178 LYS A O 1
ATOM 1482 N N . ASN A 1 179 ? 18.529 13.249 8.499 1.00 85.12 179 ASN A N 1
ATOM 1483 C CA . ASN A 1 179 ? 17.537 12.541 7.679 1.00 85.12 179 ASN A CA 1
ATOM 1484 C C . ASN A 1 179 ? 18.090 11.737 6.487 1.00 85.12 179 ASN A C 1
ATOM 1486 O O . ASN A 1 179 ? 17.301 11.296 5.645 1.00 85.12 179 ASN A O 1
ATOM 1490 N N . TRP A 1 180 ? 19.400 11.487 6.430 1.00 90.06 180 TRP A N 1
ATOM 1491 C CA . TRP A 1 180 ? 19.986 10.555 5.461 1.00 90.06 180 TRP A CA 1
ATOM 1492 C C . TRP A 1 180 ? 19.688 9.113 5.861 1.00 90.06 180 TRP A C 1
ATOM 1494 O O . TRP A 1 180 ? 19.644 8.805 7.050 1.00 90.06 180 TRP A O 1
ATOM 1504 N N . ILE A 1 181 ? 19.492 8.231 4.882 1.00 91.50 181 ILE A N 1
ATOM 1505 C CA . ILE A 1 181 ? 19.357 6.795 5.141 1.00 91.50 181 ILE A CA 1
ATOM 1506 C C . ILE A 1 181 ? 20.745 6.238 5.474 1.00 91.50 181 ILE A C 1
ATOM 1508 O O . ILE A 1 181 ? 21.639 6.297 4.637 1.00 91.50 181 ILE A O 1
ATOM 1512 N N . GLU A 1 182 ? 20.904 5.710 6.687 1.00 93.31 182 GLU A N 1
ATOM 1513 C CA . GLU A 1 182 ? 22.133 5.036 7.135 1.00 93.31 182 GLU A CA 1
ATOM 1514 C C . GLU A 1 182 ? 22.060 3.533 6.871 1.00 93.31 182 GLU A C 1
ATOM 1516 O O . GLU A 1 182 ? 23.010 2.936 6.379 1.00 93.31 182 GLU A O 1
ATOM 1521 N N . ILE A 1 183 ? 20.909 2.924 7.179 1.00 93.19 183 ILE A N 1
ATOM 1522 C CA . ILE A 1 183 ? 20.644 1.506 6.928 1.00 93.19 183 ILE A CA 1
ATOM 1523 C C . ILE A 1 183 ? 19.366 1.424 6.108 1.00 93.19 183 ILE A C 1
ATOM 1525 O O . ILE A 1 183 ? 18.270 1.689 6.614 1.00 93.19 183 ILE A O 1
ATOM 1529 N N . GLY A 1 184 ? 19.531 1.102 4.827 1.00 94.69 184 GLY A N 1
ATOM 1530 C CA . GLY A 1 184 ? 18.438 1.000 3.876 1.00 94.69 184 GLY A CA 1
ATOM 1531 C C . GLY A 1 184 ? 17.606 -0.257 4.094 1.00 94.69 184 GLY A C 1
ATOM 1532 O O . GLY A 1 184 ? 18.136 -1.362 4.115 1.00 94.69 184 GLY A O 1
ATOM 1533 N N . VAL A 1 185 ? 16.291 -0.085 4.212 1.00 97.31 185 VAL A N 1
ATOM 1534 C CA . VAL A 1 185 ? 15.327 -1.190 4.231 1.00 97.31 185 VAL A CA 1
ATOM 1535 C C . VAL A 1 185 ? 14.337 -0.987 3.095 1.00 97.31 185 VAL A C 1
ATOM 1537 O O . VAL A 1 185 ? 13.651 0.041 3.017 1.00 97.31 185 VAL A O 1
ATOM 1540 N N . THR A 1 186 ? 14.278 -1.957 2.186 1.00 97.56 186 THR A N 1
ATOM 1541 C CA . THR A 1 186 ? 13.293 -1.973 1.100 1.00 97.56 186 THR A CA 1
ATOM 1542 C C . THR A 1 186 ? 11.953 -2.519 1.602 1.00 97.56 186 THR A C 1
ATOM 1544 O O . THR A 1 186 ? 11.906 -3.236 2.608 1.00 97.56 186 THR A O 1
ATOM 1547 N N . PRO A 1 187 ? 10.836 -2.222 0.918 1.00 97.81 187 PRO A N 1
ATOM 1548 C CA . PRO A 1 187 ? 9.553 -2.832 1.245 1.00 97.81 187 PRO A CA 1
ATOM 1549 C C . PRO A 1 187 ? 9.591 -4.367 1.266 1.00 97.81 187 PRO A C 1
ATOM 1551 O O . PRO A 1 187 ? 9.024 -4.977 2.169 1.00 97.81 187 PRO A O 1
ATOM 1554 N N . ALA A 1 188 ? 10.291 -5.004 0.321 1.00 97.88 188 ALA A N 1
ATOM 1555 C CA . ALA A 1 188 ? 10.418 -6.460 0.275 1.00 97.88 188 ALA A CA 1
ATOM 1556 C C . ALA A 1 188 ? 11.170 -7.021 1.493 1.00 97.88 188 ALA A C 1
ATOM 1558 O O . ALA A 1 188 ? 10.772 -8.061 2.020 1.00 97.88 188 ALA A O 1
ATOM 1559 N N . MET A 1 189 ? 12.194 -6.308 1.981 1.00 97.94 189 MET A N 1
ATOM 1560 C CA . MET A 1 189 ? 12.893 -6.661 3.222 1.00 97.94 189 MET A CA 1
ATOM 1561 C C . MET A 1 189 ? 11.985 -6.544 4.446 1.00 97.94 189 MET A C 1
ATOM 1563 O O . MET A 1 189 ? 11.935 -7.458 5.261 1.00 97.94 189 MET A O 1
ATOM 1567 N N . SER A 1 190 ? 11.200 -5.467 4.549 1.00 97.38 190 SER A N 1
ATOM 1568 C CA . SER A 1 190 ? 10.231 -5.299 5.645 1.00 97.38 190 SER A CA 1
ATOM 1569 C C . SER A 1 190 ? 9.141 -6.374 5.643 1.00 97.38 190 SER A C 1
ATOM 1571 O O . SER A 1 190 ? 8.640 -6.741 6.701 1.00 97.38 190 SER A O 1
ATOM 1573 N N . CYS A 1 191 ? 8.769 -6.885 4.468 1.00 96.38 191 CYS A N 1
ATOM 1574 C CA . CYS A 1 191 ? 7.849 -8.012 4.337 1.00 96.38 191 CYS A CA 1
ATOM 1575 C C . CYS A 1 191 ? 8.493 -9.380 4.624 1.00 96.38 191 CYS A C 1
ATOM 1577 O O . CYS A 1 191 ? 7.767 -10.371 4.653 1.00 96.38 191 CYS A O 1
ATOM 1579 N N . GLY A 1 192 ? 9.818 -9.463 4.792 1.00 97.00 192 GLY A N 1
ATOM 1580 C CA . GLY A 1 192 ? 10.538 -10.731 4.939 1.00 97.00 192 GLY A CA 1
ATOM 1581 C C . GLY A 1 192 ? 10.601 -11.570 3.656 1.00 97.00 192 GLY A C 1
ATOM 1582 O O . GLY A 1 192 ? 10.804 -12.776 3.730 1.00 97.00 192 GLY A O 1
ATOM 1583 N N . ILE A 1 193 ? 10.397 -10.959 2.482 1.00 96.62 193 ILE A N 1
ATOM 1584 C CA . ILE A 1 193 ? 10.452 -11.651 1.178 1.00 96.62 193 ILE A CA 1
ATOM 1585 C C . ILE A 1 193 ? 11.905 -11.907 0.761 1.00 96.62 193 ILE A C 1
ATOM 1587 O O . ILE A 1 193 ? 12.211 -12.909 0.124 1.00 96.62 193 ILE A O 1
ATOM 1591 N N . THR A 1 194 ? 12.799 -10.985 1.105 1.00 95.81 194 THR A N 1
ATOM 1592 C CA . THR A 1 194 ? 14.242 -11.081 0.875 1.00 95.81 194 THR A CA 1
ATOM 1593 C C . THR A 1 194 ? 14.966 -10.431 2.043 1.00 95.81 194 THR A C 1
ATOM 1595 O O . THR A 1 194 ? 14.431 -9.523 2.674 1.00 95.81 194 THR A O 1
ATOM 1598 N N . PHE A 1 195 ? 16.192 -10.857 2.314 1.00 94.94 195 PHE A N 1
ATOM 1599 C CA . PHE A 1 195 ? 17.068 -10.204 3.290 1.00 94.94 195 PHE A CA 1
ATOM 1600 C C . PHE A 1 195 ? 18.061 -9.245 2.627 1.00 94.94 195 PHE A C 1
ATOM 1602 O O . PHE A 1 195 ? 18.770 -8.512 3.312 1.00 94.94 195 PHE A O 1
ATOM 1609 N N . THR A 1 196 ? 18.085 -9.216 1.294 1.00 91.38 196 THR A N 1
ATOM 1610 C CA . THR A 1 196 ? 19.048 -8.454 0.504 1.00 91.38 196 THR A CA 1
ATOM 1611 C C . THR A 1 196 ? 18.339 -7.363 -0.283 1.00 91.38 196 THR A C 1
ATOM 1613 O O . THR A 1 196 ? 17.340 -7.608 -0.963 1.00 91.38 196 THR A O 1
ATOM 1616 N N . GLN A 1 197 ? 18.890 -6.152 -0.227 1.00 94.06 197 GLN A N 1
ATOM 1617 C CA . GLN A 1 197 ? 18.542 -5.093 -1.164 1.00 94.06 197 GLN A CA 1
ATOM 1618 C C . GLN A 1 197 ? 19.149 -5.425 -2.530 1.00 94.06 197 GLN A C 1
ATOM 1620 O O . GLN A 1 197 ? 20.365 -5.569 -2.651 1.00 94.06 197 GLN A O 1
ATOM 1625 N N . PHE A 1 198 ? 18.321 -5.504 -3.569 1.00 93.25 198 PHE A N 1
ATOM 1626 C CA . PHE A 1 198 ? 18.831 -5.718 -4.919 1.00 93.25 198 PHE A CA 1
ATOM 1627 C C . PHE A 1 198 ? 19.363 -4.422 -5.529 1.00 93.25 198 PHE A C 1
ATOM 1629 O O . PHE A 1 198 ? 18.920 -3.321 -5.197 1.00 93.25 198 PHE A O 1
ATOM 1636 N N . SER A 1 199 ? 20.293 -4.555 -6.470 1.00 91.00 199 SER A N 1
ATOM 1637 C CA . SER A 1 199 ? 20.754 -3.458 -7.316 1.00 91.00 199 SER A CA 1
ATOM 1638 C C . SER A 1 199 ? 20.352 -3.725 -8.763 1.00 91.00 199 SER A C 1
ATOM 1640 O O . SER A 1 199 ? 20.353 -4.869 -9.213 1.00 91.00 199 SER A O 1
ATOM 1642 N N . LEU A 1 200 ? 20.008 -2.668 -9.508 1.00 86.56 200 LEU A N 1
ATOM 1643 C CA . LEU A 1 200 ? 19.686 -2.804 -10.935 1.00 86.56 200 LEU A CA 1
ATOM 1644 C C . LEU A 1 200 ? 20.859 -3.395 -11.714 1.00 86.56 200 LEU A C 1
ATOM 1646 O O . LEU A 1 200 ? 20.649 -4.270 -12.543 1.00 86.56 200 LEU A O 1
ATOM 1650 N N . TYR A 1 201 ? 22.079 -2.951 -11.405 1.00 88.44 201 TYR A N 1
ATOM 1651 C CA . TYR A 1 201 ? 23.290 -3.499 -12.003 1.00 88.44 201 TYR A CA 1
ATOM 1652 C C . TYR A 1 201 ? 23.382 -5.007 -11.767 1.00 88.44 201 TYR A C 1
ATOM 1654 O O . TYR A 1 201 ? 23.431 -5.756 -12.731 1.00 88.44 201 TYR A O 1
ATOM 1662 N N . GLY A 1 202 ? 23.281 -5.450 -10.509 1.00 87.44 202 GLY A N 1
ATOM 1663 C CA . GLY A 1 202 ? 23.400 -6.865 -10.165 1.00 87.44 202 GLY A CA 1
ATOM 1664 C C . GLY A 1 202 ? 22.362 -7.749 -10.849 1.00 87.44 202 GLY A C 1
ATOM 1665 O O . GLY A 1 202 ? 22.673 -8.883 -11.173 1.00 87.44 202 GLY A O 1
ATOM 1666 N N . ILE A 1 203 ? 21.160 -7.233 -11.117 1.00 86.12 203 ILE A N 1
ATOM 1667 C CA . ILE A 1 203 ? 20.123 -7.967 -11.856 1.00 86.12 203 ILE A CA 1
ATOM 1668 C C . ILE A 1 203 ? 20.436 -8.022 -13.349 1.00 86.12 203 ILE A C 1
ATOM 1670 O O . ILE A 1 203 ? 20.292 -9.070 -13.966 1.00 86.12 203 ILE A O 1
ATOM 1674 N N . LEU A 1 204 ? 20.842 -6.897 -13.941 1.00 85.81 204 LEU A N 1
ATOM 1675 C CA . LEU A 1 204 ? 21.123 -6.810 -15.375 1.00 85.81 204 LEU A CA 1
ATOM 1676 C C . LEU A 1 204 ? 22.406 -7.548 -15.768 1.00 85.81 204 LEU A C 1
ATOM 1678 O O . LEU A 1 204 ? 22.535 -7.967 -16.913 1.00 85.81 204 LEU A O 1
ATOM 1682 N N . THR A 1 205 ? 23.339 -7.708 -14.831 1.00 88.12 205 THR A N 1
ATOM 1683 C CA . THR A 1 205 ? 24.583 -8.461 -15.019 1.00 88.12 205 THR A CA 1
ATOM 1684 C C . THR A 1 205 ? 24.539 -9.838 -14.366 1.00 88.12 205 THR A C 1
ATOM 1686 O O . THR A 1 205 ? 25.583 -10.473 -14.226 1.00 88.12 205 THR A O 1
ATOM 1689 N N . PHE A 1 206 ? 23.367 -10.291 -13.912 1.00 84.38 206 PHE A N 1
ATOM 1690 C CA . PHE A 1 206 ? 23.225 -11.630 -13.362 1.00 84.38 206 PHE A CA 1
ATOM 1691 C C . PHE A 1 206 ? 23.362 -12.649 -14.496 1.00 84.38 206 PHE A C 1
ATOM 1693 O O . PHE A 1 206 ? 22.431 -12.854 -15.272 1.00 84.38 206 PHE A O 1
ATOM 1700 N N . SER A 1 207 ? 24.524 -13.290 -14.578 1.00 76.56 207 SER A N 1
ATOM 1701 C CA . SER A 1 207 ? 24.703 -14.508 -15.360 1.00 76.56 207 SER A CA 1
ATOM 1702 C C . SER A 1 207 ? 24.527 -15.693 -14.420 1.00 76.56 207 SER A C 1
ATOM 1704 O O . SER A 1 207 ? 25.373 -15.875 -13.542 1.00 76.56 207 SER A O 1
ATOM 1706 N N . PRO A 1 208 ? 23.458 -16.493 -14.561 1.00 72.25 208 PRO A N 1
ATOM 1707 C CA . PRO A 1 208 ? 23.381 -17.752 -13.848 1.00 72.25 208 PRO A CA 1
ATOM 1708 C C . PRO A 1 208 ? 24.513 -18.641 -14.366 1.00 72.25 208 PRO A C 1
ATOM 1710 O O . PRO A 1 208 ? 24.512 -19.036 -15.532 1.00 72.25 208 PRO A O 1
ATOM 1713 N N . THR A 1 209 ? 25.501 -18.925 -13.523 1.00 63.16 209 THR A N 1
ATOM 1714 C CA . THR A 1 209 ? 26.360 -20.086 -13.738 1.00 63.16 209 THR A CA 1
ATOM 1715 C C . THR A 1 209 ? 25.454 -21.305 -13.631 1.00 63.16 209 THR A C 1
ATOM 1717 O O . THR A 1 209 ? 24.830 -21.536 -12.596 1.00 63.16 209 THR A O 1
ATOM 1720 N N . LEU A 1 210 ? 25.273 -21.995 -14.756 1.00 51.28 210 LEU A N 1
ATOM 1721 C CA . LEU A 1 210 ? 24.651 -23.311 -14.789 1.00 51.28 210 LEU A CA 1
ATOM 1722 C C . LEU A 1 210 ? 25.642 -24.265 -14.117 1.00 51.28 210 LEU A C 1
ATOM 1724 O O . LEU A 1 210 ? 26.613 -24.663 -14.759 1.00 51.28 210 LEU A O 1
ATOM 1728 N N . ASP A 1 211 ? 25.419 -24.542 -12.836 1.00 48.75 211 ASP A N 1
ATOM 1729 C CA . ASP A 1 211 ? 25.990 -25.705 -12.152 1.00 48.75 211 ASP A CA 1
ATOM 1730 C C . ASP A 1 211 ? 25.105 -26.935 -12.411 1.00 48.75 211 ASP A C 1
ATOM 1732 O O . ASP A 1 211 ? 23.857 -26.793 -12.340 1.00 48.75 211 ASP A O 1
#

pLDDT: mean 87.46, std 10.24, range [48.75, 97.94]

Solvent-accessible surface area (backbone atoms only — not comparable to full-atom values): 12169 Å² total; per-residue (Å²): 100,35,41,50,74,83,41,84,62,31,33,75,48,74,45,68,41,78,75,46,65,25,73,74,50,70,35,76,32,51,93,47,62,72,45,51,45,59,44,39,62,68,46,36,85,43,42,64,70,50,68,71,45,80,46,60,64,60,72,67,52,60,62,47,46,51,71,30,34,22,44,94,92,49,60,47,48,31,34,33,41,26,82,92,44,67,40,78,91,77,73,40,60,44,65,38,32,46,96,92,38,52,42,68,60,41,20,52,52,34,41,77,65,70,65,46,71,56,93,70,62,64,66,62,52,50,50,54,47,54,48,25,74,74,36,61,51,44,35,95,85,49,90,60,56,37,90,51,70,64,64,54,51,54,51,51,52,50,48,51,49,40,51,24,40,45,40,54,35,77,93,68,26,47,60,47,99,85,68,45,74,74,44,74,28,21,16,33,43,67,66,67,76,38,95,67,79,46,50,71,64,60,61,77,66,60,72,82,78,85,124

Organism: NCBI:txid412755

Nearest PDB structures (foldseek):
  2nrw-assembly1_A  TM=3.114E-01  e=1.985E-01  Thermotoga maritima
  4p86-assembly1_D  TM=4.377E-01  e=1.432E+00  Bacillus subtilis
  6t9k-assembly1_B  TM=1.871E-01  e=4.298E-02  Saccharomyces cerevisiae S288C
  6t9i-assembly1_B  TM=1.597E-01  e=4.581E-02  Saccharomyces cerevisiae S288C
  7pmy-assembly1_A  TM=2.101E-01  e=9.097E+00  Homo sapiens

Mean predicted aligned error: 6.09 Å

Sequence (211 aa):
YVKLQGKKKFYGWIAYDSKNKFIIDFVIGVRNDETLEQLFIKLKRFRGKVKLVLIDGYQGYEKFISSYLGIKRKKPVTGVINKSRFNKKTGRFYTYGLFGKSGKTVDKIIQELGIGTTISTALIENLNSFIRDNVQYMKRRSKGLSRVFDWMVDIFVGYFFFHNFVKPHWGLSKRSSKNWIEIGVTPAMSCGITFTQFSLYGILTFSPTLD

Foldseek 3Di:
DFFAPNDPFKDKDWDADLLLRATQDIFIGGPDLVRVLVVLVSVLVQAPVAQEAEEEPDPSVVVSQCVRRYDDLGGHWYKYFYPVAADPVVRGTDIAIPPPDGQVNNQVVCVVSVSDRGRDCVVVVVVLVVCCVQPQRSPPDHPDHHNDPVVVVVVVVVVSCCQAAAFFDLVVADADPVSDGPGGDGSCCSVVVDVDRDDPVCVVPDDPPPD

Radius of gyration: 18.82 Å; Cα contacts (8 Å, |Δi|>4): 327; chains: 1; bounding box: 48×50×45 Å

Secondary structure (DSSP, 8-state):
-EEETTEEEEEEEEEEETTTTEEEEEEEE-SSHHHHHHHHHHHGGGTTT-SEEEEES-THHHHHIIIII-BTTB--EEEEEEEEEEETTTTEEEEEESTT--HHHHHHHHHHTTS-SS--SHHHHHHHHHHHHH-GGG-TT-S--BSSHHHHHHHHHHHHHIIIIISPPTTTSEE-TTS-EEE---HHHHTTS-SS---HHHHHT------

=== Feature glossary ===
Reading guide. The protein is described through the following features:

Foldseek 3Di. A 3Di character summarizes, for each residue, the relative orientation of the Cα frame of its nearest spatial neighbor. Because it encodes fold topology rather than chemistry, 3Di alignments detect remote structural similarity that sequence alignment misses.

Contact-map, Ramachandran, and PAE plots. Plot images: a contact map (which residues are close in 3D, as an N×N binary image), a Ramachandran scatter (backbone torsion angles, revealing secondary-structure composition at a glance), and — for AlphaFold structures — a PAE heatmap (pairwise prediction confidence).

Radius of gyration, Cα contacts, bounding box. Radius of gyration (Rg) is the root-mean-square distance of Cα atoms from their centroid — a single number for overall size and compactness. A globular domain of N residues has Rg ≈ 2.2·N^0.38 Å; an extended or disordered chain has a much larger Rg. The Cα contact count is the number of residue pairs whose Cα atoms are within 8 Å and are more than four positions apart in sequence — a standard proxy for tertiary packing density. The bounding box is the smallest axis-aligned box enclosing all Cα atoms.

Secondary structure (8-state, DSSP). Eight-state secondary structure (DSSP): H is the canonical α-helix, G the tighter 3₁₀-helix, I the wider π-helix; E/B are β-structure, T and S are turns and bends, and '-' is everything else. DSSP derives these from the pattern of main-chain N–H···O=C hydrogen bonds, not from the sequence.

B-factor. B-factor (Debye–Waller factor) reflects atomic displacement in the crystal lattice. It is an experimental observable (units Å²), not a prediction; low values mean the atom is pinned down, high values mean it moves or is heterogeneous across the crystal.

pLDDT. pLDDT is the predicted lDDT-Cα score: AlphaFold's confidence that the local environment of each residue (all inter-atomic distances within 15 Å) is correctly placed. It is a per-residue number between 0 and 100, with higher meaning more reliable.

Nearest PDB structures. Nearest PDB neighbors are the top structural matches found by Foldseek when searching this structure against the entire Protein Data Bank. Each hit reports a TM-score (0 to 1; >0.5 almost always implies the same fold) and an E-value. These are *structural* homologs — they may share no detectable sequence similarity.

Solvent-accessible surface area. Accessible surface area quantifies burial. A residue with SASA near zero is packed into the hydrophobic core; one with SASA >100 Å² sits on the surface. Computed here via the Shrake–Rupley numerical algorithm with a 1.4 Å probe.

Rendered structure images. Structure images are PyMOL renders from six orthogonal camera directions. Cartoon representation draws helices as coils and strands as arrows; sticks shows the backbone as bonds; surface shows the solvent-excluded envelope. Rainbow coloring maps sequence position to hue (blue→red, N→C); chain coloring assigns a distinct color per polypeptide.

Backbone torsions (φ/ψ). φ (phi) and ψ (psi) are the two rotatable backbone dihedrals per residue: φ is the C(i-1)–N–Cα–C torsion, ψ is the N–Cα–C–N(i+1) torsion, both in degrees on (−180°, 180°]. α-helical residues cluster near (−60°, −45°); β-strand residues near (−120°, +130°). A Ramachandran plot is simply a scatter of (φ, ψ) for every residue.

Predicted aligned error. Predicted Aligned Error (PAE) is an AlphaFold confidence matrix: entry (i, j) is the expected error in the position of residue j, in ångströms, when the prediction is superimposed on the true structure at residue i. Low PAE within a block of residues means that block is internally rigid and well-predicted; high PAE between two blocks means their relative placement is uncertain even if each block individually is confident.

mmCIF coordinates. Structure coordinates are given as an mmCIF _atom_site loop: one row per atom with element, residue name, chain id, sequence number, and x/y/z position in Å. Only the four main-chain atoms per residue are included here; side chains are omitted to keep the record compact.

InterPro / GO / CATH / organism. Database cross-references. InterPro integrates a dozen domain/family signature databases into unified entries with residue-range hits. GO terms attach function/process/location labels with evidence codes. CATH codes position the fold in a four-level structural taxonomy. Organism is the NCBI-taxonomy species name.

Secondary structure (3-state, P-SEA). SS3 is a coarse helix/strand/coil call (letters a/b/c) made by the P-SEA algorithm from inter-Cα distances and dihedrals. It is less detailed than DSSP but needs only Cα positions.

Sequence. Sequence gives the chain of amino acids in standard one-letter code (A=alanine, C=cysteine, …, Y=tyrosine), read N→C. It is the only feature that is directly encoded by the gene; all structural features are derived from the folded form of this sequence.